Protein 2OO3 (pdb70)

B-factor: mean 14.16, std 8.35, range [2.0, 72.95]

Sequence (267 aa):
HAGNFADVIKHITLTRLLAYLTHKDKPLFYLETHSGRGIYDLKDKTEEYKEGINPVWLDRENLPSLFLEYISVIKQINLNSTLSYYPGSPYFAINQLRSQDRLYLCELHPTEYNFLLKLPHFNKKVYVNHTDGVSKLNALLPPPEKRGLIFIDPSYERKEEYKEIPYAIKNAYSKFSTGLYCVWYPVVVNKAWTEQFLRKMREISSSKSVRIELHLNPLINEGMTGCGLWIINPPYTFPSEIKLVLETLTTYFNPGSSSYMIESGSKLC

Foldseek 3Di:
DFQAQLQQLLQLLLLVQLVVVQVDPFAEEEEEQAQFQFKDFQPDDPNNNCQHVVLCLVCVVVAPPSCVLVNVLQCVVDPHSDRGMDGTNVSSNLVRHDQRYAYEYEHQDPVRLVSNVVDDNPNHHYHRYNDRSLVCLLVCPPHPSLEYEYEYEDPCPDLCCLVSNLVSVLNSCVRRVQYKYKHKFFPLDVVSNVVSVVSNLVRDQQKKKKKKALQDVDSHGTRIIIMIIHNGDDPSQVSSVSVRVVSCCRRNNPGMDMDMDGGPPYD

Nearest PDB structures (foldseek):
  2oo3-assembly1_A  TM=1.004E+00  e=1.921E-59  Legionella pneumophila subsp. pneumophila
  4blw-assembly2_B  TM=9.605E-01  e=2.142E-30  Escherichia coli K-12
  6qe5-assembly1_A  TM=9.549E-01  e=1.222E-29  Escherichia coli PCN033
  4blv-assembly2_B  TM=9.553E-01  e=1.463E-29  Escherichia coli K-12
  7p8q-assembly1_A  TM=9.552E-01  e=4.060E-29  Escherichia coli K-12

InterPro domains:
  IPR007473 Ribosomal RNA large subunit methyltransferase J [MF_00934] (7-270)
  IPR007473 Ribosomal RNA large subunit methyltransferase J [PF04378] (38-271)
  IPR007473 Ribosomal RNA large subunit methyltransferase J [PTHR37426] (6-278)
  IPR029063 S-adenosyl-L-methionine-dependent methyltransferase superfamily [G3DSA:3.40.50.150] (5-287)
  IPR029063 S-adenosyl-L-methionine-dependent methyltransferase superfamily [SSF53335] (14-276)

Solvent-accessible surface area: 12724 Å² total; per-residue (Å²): 160,25,0,9,15,2,19,0,2,13,7,0,0,0,0,24,0,0,20,86,20,32,153,102,115,116,48,0,0,0,0,2,3,56,4,16,61,0,56,57,54,23,137,93,254,159,101,59,31,110,135,0,0,31,39,0,2,124,48,56,147,110,26,39,79,25,1,117,55,0,13,60,5,0,108,91,28,8,186,98,71,87,11,24,73,0,0,2,8,0,17,0,0,1,41,34,3,47,63,60,0,47,0,23,0,0,19,114,92,73,67,34,41,86,96,0,86,168,8,56,68,112,105,36,85,18,111,27,39,94,31,64,3,30,71,57,2,71,75,33,6,77,2,109,34,151,41,6,0,0,2,1,31,2,76,18,154,116,117,75,14,15,131,67,4,2,172,14,1,118,58,0,33,86,89,12,55,110,1,7,1,0,1,18,0,6,16,81,61,118,55,86,1,62,113,1,0,158,100,0,102,102,18,12,28,89,3,0,23,0,6,0,38,40,58,50,179,120,135,142,43,53,20,0,0,1,0,6,0,0,32,14,9,177,67,5,28,80,48,0,93,76,0,0,67,17,0,22,88,46,5,66,88,88,55,17,49,65,56,52,74,51,20,108,148,37,158

CATH classification: 3.40.50.150

Radius of gyration: 17.34 Å; Cα contacts (8 Å, |Δi|>4): 493; chains: 1; bounding box: 40×43×43 Å

Organism: Legionella pneumophila subsp. pneumophila (strain Philadelphia 1 / ATCC 33152 / DSM 7513) (NCBI:txid272624)

Structure (mmCIF, N/CA/C/O backbone):
data_2OO3
#
_entry.id   2OO3
#
_cell.length_a   45.822
_cell.length_b   72.959
_cell.length_c   78.379
_cell.angle_alpha   90.000
_cell.angle_beta   90.000
_cell.angle_gamma   90.000
#
_symmetry.space_group_name_H-M   'P 21 21 21'
#
loop_
_entity.id
_entity.type
_entity.pdbx_description
1 polymer 'Protein involved in catabolism of external DNA'
2 non-polymer 'SULFATE ION'
3 water water
#
loop_
_atom_site.group_PDB
_atom_site.id
_atom_site.type_symbol
_atom_site.label_atom_id
_atom_site.label_alt_id
_atom_site.label_comp_id
_atom_site.label_asym_id
_atom_site.label_entity_id
_atom_site.label_seq_id
_atom_site.pdbx_PDB_ins_code
_atom_site.Cartn_x
_atom_site.Cartn_y
_atom_site.Cartn_z
_atom_site.occupancy
_atom_site.B_iso_or_equiv
_atom_site.auth_seq_id
_atom_site.auth_comp_id
_atom_site.auth_asym_id
_atom_site.auth_atom_id
_atom_site.pdbx_PDB_model_num
ATOM 1 N N . HIS A 1 10 ? 34.343 42.998 12.244 1.00 22.56 9 HIS A N 1
ATOM 2 C CA . HIS A 1 10 ? 35.722 42.723 12.777 1.00 22.72 9 HIS A CA 1
ATOM 3 C C . HIS A 1 10 ? 36.559 41.806 11.878 1.00 20.32 9 HIS A C 1
ATOM 4 O O . HIS A 1 10 ? 37.402 41.084 12.399 1.00 20.26 9 HIS A O 1
ATOM 11 N N . ALA A 1 11 ? 36.321 41.795 10.567 1.00 18.05 10 ALA A N 1
ATOM 12 C CA . ALA A 1 11 ? 36.957 40.799 9.676 1.00 15.57 10 ALA A CA 1
ATOM 13 C C . ALA A 1 11 ? 38.475 40.866 9.702 1.00 13.65 10 ALA A C 1
ATOM 14 O O . ALA A 1 11 ? 39.075 41.932 9.525 1.00 12.75 10 ALA A O 1
ATOM 16 N N . GLY A 1 12 ? 39.101 39.722 9.890 1.00 11.78 11 GLY A N 1
ATOM 17 C CA . GLY A 1 12 ? 40.554 39.672 9.874 1.00 10.56 11 GLY A CA 1
ATOM 18 C C . GLY A 1 12 ? 41.195 40.113 11.176 1.00 10.05 11 GLY A C 1
ATOM 19 O O . GLY A 1 12 ? 42.417 40.309 11.205 1.00 9.77 11 GLY A O 1
ATOM 20 N N . ASN A 1 13 ? 40.397 40.265 12.251 1.00 8.75 12 ASN A N 1
ATOM 21 C CA . ASN A 1 13 ? 40.978 40.557 13.583 1.00 8.90 12 ASN A CA 1
ATOM 22 C C . ASN A 1 13 ? 41.783 39.346 14.118 1.00 8.97 12 ASN A C 1
ATOM 23 O O . ASN A 1 13 ? 41.842 38.288 13.454 1.00 8.27 12 ASN A O 1
ATOM 28 N N . PHE A 1 14 ? 42.414 39.493 15.291 1.00 7.68 13 PHE A N 1
ATOM 29 C CA . PHE A 1 14 ? 43.274 38.434 15.808 1.00 7.38 13 PHE A CA 1
ATOM 30 C C . PHE A 1 14 ? 42.522 37.114 15.982 1.00 6.33 13 PHE A C 1
ATOM 31 O O . PHE A 1 14 ? 43.109 36.025 15.805 1.00 6.78 13 PHE A O 1
ATOM 39 N N . ALA A 1 15 ? 41.234 37.186 16.311 1.00 5.48 14 ALA A N 1
ATOM 40 C CA . ALA A 1 15 ? 40.417 35.991 16.526 1.00 5.47 14 ALA A CA 1
ATOM 41 C C . ALA A 1 15 ? 40.156 35.256 15.231 1.00 6.34 14 ALA A C 1
ATOM 42 O O . ALA A 1 15 ? 40.202 34.020 15.195 1.00 6.96 14 ALA A O 1
ATOM 44 N N . ASP A 1 16 ? 39.857 36.007 14.167 1.00 6.57 15 ASP A N 1
ATOM 45 C CA . ASP A 1 16 ? 39.781 35.413 12.823 1.00 6.89 15 ASP A CA 1
ATOM 46 C C . ASP A 1 16 ? 41.064 34.694 12.457 1.00 5.88 15 ASP A C 1
ATOM 47 O O . ASP A 1 16 ? 41.044 33.617 11.901 1.00 4.66 15 ASP A O 1
ATOM 52 N N . VAL A 1 17 ? 42.202 35.303 12.755 1.00 6.07 16 VAL A N 1
ATOM 53 C CA . VAL A 1 17 ? 43.464 34.703 12.359 1.00 5.54 16 VAL A CA 1
ATOM 54 C C . VAL A 1 17 ? 43.636 33.325 13.004 1.00 6.19 16 VAL A C 1
ATOM 55 O O . VAL A 1 17 ? 43.857 32.309 12.298 1.00 5.31 16 VAL A O 1
ATOM 59 N N . ILE A 1 18 ? 43.504 33.260 14.337 1.00 7.15 17 ILE A N 1
ATOM 60 C CA . ILE A 1 18 ? 43.687 31.962 14.979 1.00 7.38 17 ILE A CA 1
ATOM 61 C C . ILE A 1 18 ? 42.591 30.951 14.605 1.00 6.64 17 ILE A C 1
ATOM 62 O O . ILE A 1 18 ? 42.859 29.755 14.374 1.00 6.89 17 ILE A O 1
ATOM 67 N N . LYS A 1 19 ? 41.359 31.415 14.511 1.00 7.43 18 LYS A N 1
ATOM 68 C CA . LYS A 1 19 ? 40.262 30.521 14.121 1.00 7.28 18 LYS A CA 1
ATOM 69 C C . LYS A 1 19 ? 40.459 29.944 12.702 1.00 6.22 18 LYS A C 1
ATOM 70 O O . LYS A 1 19 ? 40.245 28.737 12.453 1.00 5.60 18 LYS A O 1
ATOM 76 N N . HIS A 1 20 ? 40.873 30.788 11.765 1.00 6.42 19 HIS A N 1
ATOM 77 C CA . HIS A 1 20 ? 40.994 30.338 10.378 1.00 6.61 19 HIS A CA 1
ATOM 78 C C . HIS A 1 20 ? 42.233 29.480 10.125 1.00 6.94 19 HIS A C 1
ATOM 79 O O . HIS A 1 20 ? 42.173 28.550 9.349 1.00 7.37 19 HIS A O 1
ATOM 86 N N . ILE A 1 21 ? 43.342 29.767 10.805 1.00 6.15 20 ILE A N 1
ATOM 87 C CA . ILE A 1 21 ? 44.501 28.896 10.682 1.00 5.82 20 ILE A CA 1
ATOM 88 C C . ILE A 1 21 ? 44.143 27.536 11.252 1.00 6.33 20 ILE A C 1
ATOM 89 O O . ILE A 1 21 ? 44.492 26.502 10.643 1.00 6.09 20 ILE A O 1
ATOM 94 N N . THR A 1 22 ? 43.462 27.541 12.414 1.00 4.87 21 THR A N 1
ATOM 95 C CA . THR A 1 22 ? 42.950 26.298 13.030 1.00 5.03 21 THR A CA 1
ATOM 96 C C . THR A 1 22 ? 42.106 25.510 12.034 1.00 5.35 21 THR A C 1
ATOM 97 O O . THR A 1 22 ? 42.342 24.326 11.822 1.00 4.54 21 THR A O 1
ATOM 101 N N . LEU A 1 23 ? 41.125 26.167 11.426 1.00 4.57 22 LEU A N 1
ATOM 102 C CA . LEU A 1 23 ? 40.326 25.538 10.367 1.00 5.13 22 LEU A CA 1
ATOM 103 C C . LEU A 1 23 ? 41.215 24.930 9.265 1.00 4.80 22 LEU A C 1
ATOM 104 O O . LEU A 1 23 ? 41.029 23.780 8.889 1.00 5.77 22 LEU A O 1
ATOM 109 N N . THR A 1 24 ? 42.191 25.688 8.755 1.00 5.44 23 THR A N 1
ATOM 110 C CA . THR A 1 24 ? 43.033 25.169 7.671 1.00 6.40 23 THR A CA 1
ATOM 111 C C . THR A 1 24 ? 43.783 23.896 8.066 1.00 6.16 23 THR A C 1
ATOM 112 O O . THR A 1 24 ? 43.950 22.997 7.230 1.00 6.01 23 THR A O 1
ATOM 116 N N . ARG A 1 25 ? 44.201 23.803 9.333 1.00 6.17 24 ARG A N 1
ATOM 117 C CA . ARG A 1 25 ? 44.991 22.642 9.796 1.00 5.78 24 ARG A CA 1
ATOM 118 C C . ARG A 1 25 ? 44.049 21.449 9.916 1.00 6.48 24 ARG A C 1
ATOM 119 O O . ARG A 1 25 ? 44.407 20.313 9.548 1.00 5.98 24 ARG A O 1
ATOM 127 N N . LEU A 1 26 ? 42.812 21.711 10.358 1.00 5.27 25 LEU A N 1
ATOM 128 C CA . LEU A 1 26 ? 41.817 20.638 10.478 1.00 5.65 25 LEU A CA 1
ATOM 129 C C . LEU A 1 26 ? 41.461 20.086 9.101 1.00 6.91 25 LEU A C 1
ATOM 130 O O . LEU A 1 26 ? 41.387 18.875 8.929 1.00 6.82 25 LEU A O 1
ATOM 135 N N . LEU A 1 27 ? 41.276 20.979 8.130 1.00 7.15 26 LEU A N 1
ATOM 136 C CA . LEU A 1 27 ? 40.941 20.599 6.747 1.00 8.28 26 LEU A CA 1
ATOM 137 C C . LEU A 1 27 ? 42.076 19.823 6.082 1.00 8.41 26 LEU A C 1
ATOM 138 O O . LEU A 1 27 ? 41.839 18.790 5.458 1.00 8.16 26 LEU A O 1
ATOM 143 N N . ALA A 1 28 ? 43.306 20.306 6.278 1.00 8.47 27 ALA A N 1
ATOM 144 C CA . ALA A 1 28 ? 44.512 19.644 5.790 1.00 9.15 27 ALA A CA 1
ATOM 145 C C . ALA A 1 28 ? 44.629 18.228 6.328 1.00 10.16 27 ALA A C 1
ATOM 146 O O . ALA A 1 28 ? 45.063 17.331 5.591 1.00 9.94 27 ALA A O 1
ATOM 148 N N . TYR A 1 29 ? 44.237 18.005 7.588 1.00 9.54 28 TYR A N 1
ATOM 149 C CA . TYR A 1 29 ? 44.349 16.650 8.154 1.00 10.87 28 TYR A CA 1
ATOM 150 C C . TYR A 1 29 ? 43.297 15.731 7.598 1.00 10.32 28 TYR A C 1
ATOM 151 O O . TYR A 1 29 ? 43.592 14.594 7.168 1.00 10.05 28 TYR A O 1
ATOM 160 N N . LEU A 1 30 ? 42.053 16.209 7.626 1.00 9.25 29 LEU A N 1
ATOM 161 C CA . LEU A 1 30 ? 40.925 15.335 7.300 1.00 8.87 29 LEU A CA 1
ATOM 162 C C . LEU A 1 30 ? 40.894 14.921 5.851 1.00 9.44 29 LEU A C 1
ATOM 163 O O . LEU A 1 30 ? 40.424 13.822 5.528 1.00 8.93 29 LEU A O 1
ATOM 168 N N . THR A 1 31 ? 41.356 15.807 4.968 1.00 8.99 30 THR A N 1
ATOM 169 C CA . THR A 1 31 ? 41.397 15.487 3.545 1.00 8.85 30 THR A CA 1
ATOM 170 C C . THR A 1 31 ? 42.510 14.452 3.216 1.00 9.07 30 THR A C 1
ATOM 171 O O . THR A 1 31 ? 42.681 14.060 2.045 1.00 7.93 30 THR A O 1
ATOM 175 N N . HIS A 1 32 ? 43.248 13.981 4.219 1.00 9.80 31 HIS A N 1
ATOM 176 C CA . HIS A 1 32 ? 44.176 12.870 3.954 1.00 11.55 31 HIS A CA 1
ATOM 177 C C . HIS A 1 32 ? 43.458 11.585 3.602 1.00 13.69 31 HIS A C 1
ATOM 178 O O . HIS A 1 32 ? 43.996 10.759 2.858 1.00 15.14 31 HIS A O 1
ATOM 185 N N . LYS A 1 33 ? 42.257 11.419 4.145 1.00 14.76 32 LYS A N 1
ATOM 186 C CA . LYS A 1 33 ? 41.455 10.247 3.864 1.00 16.46 32 LYS A CA 1
ATOM 187 C C . LYS A 1 33 ? 40.651 10.464 2.607 1.00 17.01 32 LYS A C 1
ATOM 188 O O . LYS A 1 33 ? 39.895 11.444 2.510 1.00 16.66 32 LYS A O 1
ATOM 194 N N . ASP A 1 34 ? 40.787 9.512 1.681 1.00 17.72 33 ASP A N 1
ATOM 195 C CA . ASP A 1 34 ? 40.077 9.520 0.411 1.00 18.95 33 ASP A CA 1
ATOM 196 C C . ASP A 1 34 ? 38.688 8.888 0.563 1.00 18.22 33 ASP A C 1
ATOM 197 O O . ASP A 1 34 ? 38.342 7.876 -0.097 1.00 20.15 33 ASP A O 1
ATOM 202 N N . LYS A 1 35 ? 37.901 9.470 1.444 1.00 15.80 34 LYS A N 1
ATOM 203 C CA . LYS A 1 35 ? 36.490 9.157 1.586 1.00 15.23 34 LYS A CA 1
ATOM 204 C C . LYS A 1 35 ? 35.841 10.524 1.806 1.00 13.43 34 LYS A C 1
ATOM 205 O O . LYS A 1 35 ? 36.479 11.387 2.420 1.00 12.61 34 LYS A O 1
ATOM 211 N N . PRO A 1 36 ? 34.605 10.720 1.303 1.00 11.86 35 PRO A N 1
ATOM 212 C CA . PRO A 1 36 ? 33.928 12.008 1.403 1.00 10.88 35 PRO A CA 1
ATOM 213 C C . PRO A 1 36 ? 33.782 12.446 2.832 1.00 10.63 35 PRO A C 1
ATOM 214 O O . PRO A 1 36 ? 33.652 11.624 3.747 1.00 9.52 35 PRO A O 1
ATOM 218 N N . LEU A 1 37 ? 33.843 13.756 2.995 1.00 10.86 36 LEU A N 1
ATOM 219 C CA . LEU A 1 37 ? 33.704 14.435 4.263 1.00 9.94 36 LEU A CA 1
ATOM 220 C C . LEU A 1 37 ? 32.480 15.328 4.164 1.00 8.97 36 LEU A C 1
ATOM 221 O O . LEU A 1 37 ? 32.265 16.021 3.141 1.00 8.84 36 LEU A O 1
ATOM 226 N N . PHE A 1 38 ? 31.648 15.296 5.202 1.00 7.95 37 PHE A N 1
ATOM 227 C CA . PHE A 1 38 ? 30.616 16.313 5.378 1.00 7.04 37 PHE A CA 1
ATOM 228 C C . PHE A 1 38 ? 31.226 17.514 6.134 1.00 7.25 37 PHE A C 1
ATOM 229 O O . PHE A 1 38 ? 31.798 17.344 7.224 1.00 6.07 37 PHE A O 1
ATOM 237 N N . TYR A 1 39 ? 31.098 18.710 5.571 1.00 5.76 38 TYR A N 1
ATOM 238 C CA . TYR A 1 39 ? 31.603 19.898 6.238 1.00 6.58 38 TYR A CA 1
ATOM 239 C C . TYR A 1 39 ? 30.392 20.773 6.552 1.00 5.96 38 TYR A C 1
ATOM 240 O O . TYR A 1 39 ? 29.683 21.198 5.649 1.00 5.33 38 TYR A O 1
ATOM 249 N N . LEU A 1 40 ? 30.156 21.004 7.836 1.00 6.32 39 LEU A N 1
ATOM 250 C CA . LEU A 1 40 ? 29.004 21.805 8.288 1.00 6.98 39 LEU A CA 1
ATOM 251 C C . LEU A 1 40 ? 29.438 23.075 9.031 1.00 7.49 39 LEU A C 1
ATOM 252 O O . LEU A 1 40 ? 30.173 22.988 10.039 1.00 6.78 39 LEU A O 1
ATOM 257 N N . GLU A 1 41 ? 28.993 24.242 8.544 1.00 6.93 40 GLU A N 1
ATOM 258 C CA . GLU A 1 41 ? 29.143 25.480 9.289 1.00 8.44 40 GLU A CA 1
ATOM 259 C C . GLU A 1 41 ? 27.823 25.957 9.808 1.00 8.64 40 GLU A C 1
ATOM 260 O O . GLU A 1 41 ? 26.865 26.100 9.048 1.00 9.98 40 GLU A O 1
ATOM 266 N N . THR A 1 42 ? 27.774 26.247 11.107 1.00 8.22 41 THR A N 1
ATOM 267 C CA . THR A 1 42 ? 26.536 26.709 11.757 1.00 7.82 41 THR A CA 1
ATOM 268 C C . THR A 1 42 ? 26.327 28.235 11.568 1.00 6.87 41 THR A C 1
ATOM 269 O O . THR A 1 42 ? 25.205 28.722 11.579 1.00 6.25 41 THR A O 1
ATOM 273 N N . HIS A 1 43 ? 27.406 28.999 11.417 1.00 7.32 42 HIS A N 1
ATOM 274 C CA . HIS A 1 43 ? 27.310 30.464 11.324 1.00 5.82 42 HIS A CA 1
ATOM 275 C C . HIS A 1 43 ? 28.260 30.908 10.195 1.00 7.62 42 HIS A C 1
ATOM 276 O O . HIS A 1 43 ? 29.402 31.362 10.475 1.00 8.11 42 HIS A O 1
ATOM 283 N N . SER A 1 44 ? 27.842 30.780 8.936 1.00 6.27 43 SER A N 1
ATOM 284 C CA . SER A 1 44 ? 28.753 31.022 7.814 1.00 8.24 43 SER A CA 1
ATOM 285 C C . SER A 1 44 ? 29.072 32.485 7.467 1.00 9.25 43 SER A C 1
ATOM 286 O O . SER A 1 44 ? 30.079 32.754 6.805 1.00 11.18 43 SER A O 1
ATOM 289 N N . GLY A 1 45 ? 28.206 33.411 7.863 1.00 9.24 44 GLY A N 1
ATOM 290 C CA . GLY A 1 45 ? 28.367 34.819 7.526 1.00 9.92 44 GLY A CA 1
ATOM 291 C C . GLY A 1 45 ? 28.271 35.066 6.023 1.00 10.68 44 GLY A C 1
ATOM 292 O O . GLY A 1 45 ? 27.640 34.307 5.300 1.00 12.55 44 GLY A O 1
ATOM 293 N N . ARG A 1 46 ? 28.901 36.117 5.524 1.00 10.12 45 ARG A N 1
ATOM 294 C CA . ARG A 1 46 ? 28.749 36.444 4.106 1.00 9.71 45 ARG A CA 1
ATOM 295 C C . ARG A 1 46 ? 29.832 35.806 3.240 1.00 9.74 45 ARG A C 1
ATOM 296 O O . ARG A 1 46 ? 29.737 35.835 2.012 1.00 11.06 45 ARG A O 1
ATOM 304 N N . GLY A 1 47 ? 30.855 35.223 3.857 1.00 9.70 46 GLY A N 1
ATOM 305 C CA . GLY A 1 47 ? 31.829 34.389 3.105 1.00 9.87 46 GLY A CA 1
ATOM 306 C C . GLY A 1 47 ? 33.110 35.085 2.635 1.00 9.20 46 GLY A C 1
ATOM 307 O O . GLY A 1 47 ? 34.137 34.466 2.558 1.00 9.75 46 GLY A O 1
ATOM 308 N N . ILE A 1 48 ? 33.016 36.346 2.237 1.00 10.28 47 ILE A N 1
ATOM 309 C CA . ILE A 1 48 ? 34.164 37.171 1.856 1.00 10.79 47 ILE A CA 1
ATOM 310 C C . ILE A 1 48 ? 33.921 38.578 2.426 1.00 10.03 47 ILE A C 1
ATOM 311 O O . ILE A 1 48 ? 32.773 39.013 2.569 1.00 9.19 47 ILE A O 1
ATOM 316 N N . TYR A 1 49 ? 35.002 39.267 2.768 1.00 9.06 48 TYR A N 1
ATOM 317 C CA . TYR A 1 49 ? 34.931 40.561 3.474 1.00 9.21 48 TYR A CA 1
ATOM 318 C C . TYR A 1 49 ? 35.774 41.580 2.756 1.00 10.29 48 TYR A C 1
ATOM 319 O O . TYR A 1 49 ? 36.982 41.367 2.542 1.00 10.51 48 TYR A O 1
ATOM 328 N N . ASP A 1 50 ? 35.116 42.665 2.337 1.00 11.25 49 ASP A N 1
ATOM 329 C CA . ASP A 1 50 ? 35.753 43.786 1.693 1.00 11.83 49 ASP A CA 1
ATOM 330 C C . ASP A 1 50 ? 36.298 44.661 2.797 1.00 13.40 49 ASP A C 1
ATOM 331 O O . ASP A 1 50 ? 35.534 45.223 3.582 1.00 13.91 49 ASP A O 1
ATOM 336 N N . LEU A 1 51 ? 37.623 44.746 2.872 1.00 14.22 50 LEU A N 1
ATOM 337 C CA . LEU A 1 51 ? 38.305 45.518 3.885 1.00 16.76 50 LEU A CA 1
ATOM 338 C C . LEU A 1 51 ? 38.338 47.027 3.567 1.00 20.02 50 LEU A C 1
ATOM 339 O O . LEU A 1 51 ? 38.756 47.831 4.399 1.00 21.09 50 LEU A O 1
ATOM 344 N N . LYS A 1 52 ? 37.890 47.396 2.374 1.00 23.60 51 LYS A N 1
ATOM 345 C CA . LYS A 1 52 ? 37.923 48.788 1.928 1.00 27.55 51 LYS A CA 1
ATOM 346 C C . LYS A 1 52 ? 36.566 49.459 1.827 1.00 30.09 51 LYS A C 1
ATOM 347 O O . LYS A 1 52 ? 36.478 50.603 1.365 1.00 31.13 51 LYS A O 1
ATOM 353 N N . ASP A 1 53 ? 35.499 48.788 2.256 1.00 32.93 52 A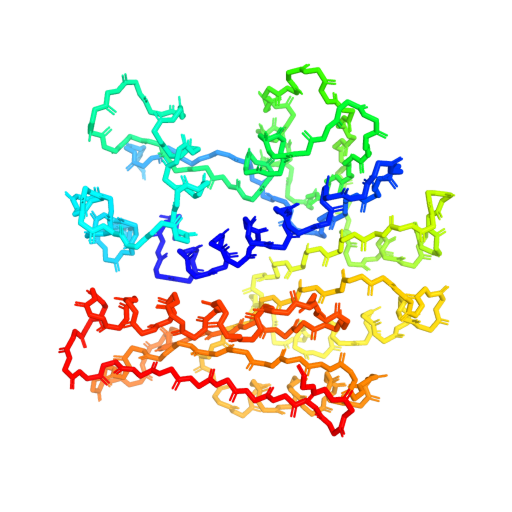SP A N 1
ATOM 354 C CA . ASP A 1 53 ? 34.194 49.443 2.180 1.00 36.07 52 ASP A CA 1
ATOM 355 C C . ASP A 1 53 ? 34.048 50.477 3.310 1.00 37.30 52 ASP A C 1
ATOM 356 O O . ASP A 1 53 ? 34.940 50.615 4.140 1.00 37.50 52 ASP A O 1
ATOM 361 N N . LYS A 1 54 ? 32.948 51.221 3.325 1.00 39.06 53 LYS A N 1
ATOM 362 C CA . LYS A 1 54 ? 32.759 52.242 4.358 1.00 40.77 53 LYS A CA 1
ATOM 363 C C . LYS A 1 54 ? 31.925 51.755 5.549 1.00 40.82 53 LYS A C 1
ATOM 364 O O . LYS A 1 54 ? 32.453 51.104 6.462 1.00 41.23 5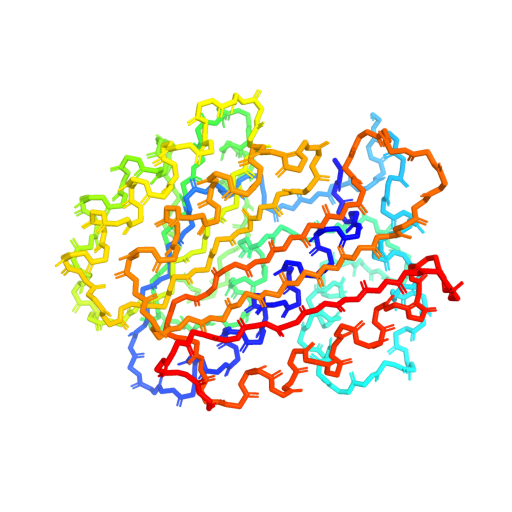3 LYS A O 1
ATOM 370 N N . THR A 1 59 ? 35.860 50.176 11.766 1.00 34.34 58 THR A N 1
ATOM 371 C CA . THR A 1 59 ? 37.160 50.161 12.423 1.00 33.92 58 THR A CA 1
ATOM 372 C C . THR A 1 59 ? 38.063 49.115 11.746 1.00 32.60 58 THR A C 1
ATOM 373 O O . THR A 1 59 ? 37.627 47.992 11.473 1.00 33.64 58 THR A O 1
ATOM 377 N N . GLU A 1 60 ? 39.299 49.495 11.439 1.00 30.16 59 GLU A N 1
ATOM 378 C CA . GLU A 1 60 ? 40.188 48.632 10.663 1.00 28.23 59 GLU A CA 1
ATOM 379 C C . GLU A 1 60 ? 40.884 47.597 11.568 1.00 25.64 59 GLU A C 1
ATOM 380 O O . GLU A 1 60 ? 42.108 47.620 11.728 1.00 23.70 59 GLU A O 1
ATOM 386 N N . GLU A 1 61 ? 40.091 46.698 12.161 1.00 23.16 60 GLU A N 1
ATOM 387 C CA . GLU A 1 61 ? 40.621 45.724 13.115 1.00 22.26 60 GLU A CA 1
ATOM 388 C C . GLU A 1 61 ? 41.619 44.763 12.459 1.00 19.79 60 GLU A C 1
ATOM 389 O O . GLU A 1 61 ? 42.503 44.230 13.121 1.00 19.06 60 GLU A O 1
ATOM 395 N N . TYR A 1 62 ? 41.495 44.581 11.150 1.00 17.37 61 TYR A N 1
ATOM 396 C CA . TYR A 1 62 ? 42.424 43.724 10.426 1.00 16.32 61 TYR A CA 1
ATOM 397 C C . TYR A 1 62 ? 43.882 44.167 10.525 1.00 15.44 61 TYR A C 1
ATOM 398 O O . TYR A 1 62 ? 44.786 43.338 10.441 1.00 15.29 61 TYR A O 1
ATOM 407 N N . LYS A 1 63 ? 44.118 45.470 10.684 1.00 14.99 62 LYS A N 1
ATOM 408 C CA . LYS A 1 63 ? 45.488 45.993 10.883 1.00 15.75 62 LYS A CA 1
ATOM 409 C C . LYS A 1 63 ? 46.261 45.360 12.040 1.00 15.79 62 LYS A C 1
ATOM 410 O O . LYS A 1 63 ? 47.500 45.355 12.035 1.00 15.95 62 LYS A O 1
ATOM 416 N N . GLU A 1 64 ? 45.523 44.823 13.012 1.00 15.81 63 GLU A N 1
ATOM 417 C CA . GLU A 1 64 ? 46.111 44.165 14.179 1.00 16.36 63 GLU A CA 1
ATOM 418 C C . GLU A 1 64 ? 45.905 42.672 14.224 1.00 15.57 63 GLU A C 1
ATOM 419 O O . GLU A 1 64 ? 46.229 42.025 15.236 1.00 16.53 63 GLU A O 1
ATOM 425 N N . GLY A 1 65 ? 45.340 42.115 13.154 1.00 13.83 64 GLY A N 1
ATOM 426 C CA . GLY A 1 65 ? 45.130 40.693 13.111 1.00 11.09 64 GLY A CA 1
ATOM 427 C C . GLY A 1 65 ? 45.914 40.193 11.943 1.00 10.96 64 GLY A C 1
ATOM 428 O O . GLY A 1 65 ? 47.117 40.006 12.042 1.00 10.56 64 GLY A O 1
ATOM 429 N N . ILE A 1 66 ? 45.219 39.975 10.830 1.00 9.44 65 ILE A N 1
ATOM 430 C CA . ILE A 1 66 ? 45.850 39.502 9.624 1.00 8.35 65 ILE A CA 1
ATOM 431 C C . ILE A 1 66 ? 46.994 40.408 9.098 1.00 9.32 65 ILE A C 1
ATOM 432 O O . ILE A 1 66 ? 47.982 39.899 8.578 1.00 7.72 65 ILE A O 1
ATOM 437 N N . ASN A 1 67 ? 46.866 41.732 9.203 1.00 9.62 66 ASN A N 1
ATOM 438 C CA . ASN A 1 67 ? 47.838 42.558 8.485 1.00 10.98 66 ASN A CA 1
ATOM 439 C C . ASN A 1 67 ? 49.329 42.313 8.853 1.00 11.11 66 ASN A C 1
ATOM 440 O O . ASN A 1 67 ? 50.160 42.200 7.947 1.00 11.21 66 ASN A O 1
ATOM 445 N N . PRO A 1 68 ? 49.678 42.272 10.160 1.00 11.00 67 PRO A N 1
ATOM 446 C CA . PRO A 1 68 ? 51.099 41.979 10.499 1.00 11.71 67 PRO A CA 1
ATOM 447 C C . PRO A 1 68 ? 51.562 40.592 10.033 1.00 11.76 67 PRO A C 1
ATOM 448 O O . PRO A 1 68 ? 52.730 40.400 9.667 1.00 11.67 67 PRO A O 1
ATOM 452 N N . VAL A 1 69 ? 50.635 39.640 10.035 1.00 11.18 68 VAL A N 1
ATOM 453 C CA . VAL A 1 69 ? 50.931 38.265 9.665 1.00 11.08 68 VAL A CA 1
ATOM 454 C C . VAL A 1 69 ? 51.158 38.243 8.155 1.00 12.33 68 VAL A C 1
ATOM 455 O O . VAL A 1 69 ? 52.164 37.662 7.666 1.00 12.18 68 VAL A O 1
ATOM 459 N N . TRP A 1 70 ? 50.249 38.895 7.427 1.00 12.06 69 TRP A N 1
ATOM 460 C CA . TRP A 1 70 ? 50.314 38.979 5.981 1.00 12.66 69 TRP A CA 1
ATOM 461 C C . TRP A 1 70 ? 51.563 39.709 5.494 1.00 13.72 69 TRP A C 1
ATOM 462 O O . TRP A 1 70 ? 52.248 39.238 4.583 1.00 13.54 69 TRP A O 1
ATOM 473 N N . LEU A 1 71 ? 51.840 40.860 6.091 1.00 13.14 70 LEU A N 1
ATOM 474 C CA . LEU A 1 71 ? 53.017 41.628 5.706 1.00 14.77 70 LEU A CA 1
ATOM 475 C C . LEU A 1 71 ? 54.304 40.823 5.879 1.00 15.88 70 LEU A C 1
ATOM 476 O O . LEU A 1 71 ? 55.227 40.962 5.071 1.00 16.50 70 LEU A O 1
ATOM 481 N N . ASP A 1 72 ? 54.361 39.992 6.919 1.00 15.62 71 ASP A N 1
ATOM 482 C CA . ASP A 1 72 ? 55.548 39.178 7.198 1.00 16.74 71 ASP A CA 1
ATOM 483 C C . ASP A 1 72 ? 55.466 37.757 6.670 1.00 17.33 71 ASP A C 1
ATOM 484 O O . ASP A 1 72 ? 56.169 36.871 7.173 1.00 17.26 71 ASP A O 1
ATOM 489 N N . ARG A 1 73 ? 54.636 37.533 5.653 1.00 17.39 72 ARG A N 1
ATOM 490 C CA . ARG A 1 73 ? 54.283 36.172 5.259 1.00 18.82 72 ARG A CA 1
ATOM 491 C C . ARG A 1 73 ? 55.482 35.298 4.825 1.00 20.54 72 ARG A C 1
ATOM 492 O O . ARG A 1 73 ? 55.452 34.071 4.993 1.00 20.21 72 ARG A O 1
ATOM 500 N N . GLU A 1 74 ? 56.524 35.938 4.281 1.00 21.91 73 GLU A N 1
ATOM 501 C CA . GLU A 1 74 ? 57.692 35.219 3.780 1.00 23.49 73 GLU A CA 1
ATOM 502 C C . GLU A 1 74 ? 58.559 34.707 4.915 1.00 22.76 73 GLU A C 1
ATOM 503 O O . GLU A 1 74 ? 59.476 33.926 4.702 1.00 23.51 73 GLU A O 1
ATOM 509 N N . ASN A 1 75 ? 58.238 35.118 6.129 1.00 21.75 74 ASN A N 1
ATOM 510 C CA . ASN A 1 75 ? 58.938 34.667 7.302 1.00 21.82 74 ASN A CA 1
ATOM 511 C C . ASN A 1 75 ? 58.141 33.705 8.184 1.00 20.09 74 ASN A C 1
ATOM 512 O O . ASN A 1 75 ? 58.557 33.404 9.313 1.00 20.18 74 ASN A O 1
ATOM 517 N N . LEU A 1 76 ? 56.995 33.233 7.696 1.00 16.83 75 LEU A N 1
ATOM 518 C CA . LEU A 1 76 ? 56.134 32.419 8.544 1.00 14.72 75 LEU A CA 1
ATOM 519 C C . LEU A 1 76 ? 56.545 30.945 8.454 1.00 13.35 75 LEU A C 1
ATOM 520 O O . LEU A 1 76 ? 57.035 30.506 7.411 1.00 12.60 75 LEU A O 1
ATOM 525 N N . PRO A 1 77 ? 56.346 30.183 9.542 1.00 12.76 76 PRO A N 1
ATOM 526 C CA . PRO A 1 77 ? 56.545 28.738 9.489 1.00 12.04 76 PRO A CA 1
ATOM 527 C C . PRO A 1 77 ? 55.589 28.113 8.481 1.00 12.10 76 PRO A C 1
ATOM 528 O O . PRO A 1 77 ? 54.504 28.661 8.219 1.00 11.55 76 PRO A O 1
ATOM 532 N N . SER A 1 78 ? 56.002 26.994 7.893 1.00 11.07 77 SER A N 1
ATOM 533 C CA . SER A 1 78 ? 55.235 26.307 6.852 1.00 11.18 77 SER A CA 1
ATOM 534 C C . SER A 1 78 ? 53.830 25.901 7.256 1.00 10.40 77 SER A C 1
ATOM 535 O O . SER A 1 78 ? 53.003 25.678 6.382 1.00 9.88 77 SER A O 1
ATOM 538 N N . LEU A 1 79 ? 53.543 25.780 8.559 1.00 9.81 78 LEU A N 1
ATOM 539 C CA . LEU A 1 79 ? 52.157 25.534 9.035 1.00 9.14 78 LEU A CA 1
ATOM 540 C C . LEU A 1 79 ? 51.131 26.600 8.592 1.00 8.14 78 LEU A C 1
ATOM 541 O O . LEU A 1 79 ? 49.915 26.347 8.618 1.00 8.10 78 LEU A O 1
ATOM 546 N N . PHE A 1 80 ? 51.634 27.766 8.204 1.00 6.84 79 PHE A N 1
ATOM 547 C CA . PHE A 1 80 ? 50.832 28.900 7.721 1.00 7.23 79 PHE A CA 1
ATOM 548 C C . PHE A 1 80 ? 50.543 28.891 6.230 1.00 7.87 79 PHE A C 1
ATOM 549 O O . PHE A 1 80 ? 49.757 29.721 5.733 1.00 7.98 79 PHE A O 1
ATOM 557 N N . LEU A 1 81 ? 51.159 27.949 5.505 1.00 7.23 80 LEU A N 1
ATOM 558 C CA . LEU A 1 81 ? 51.061 27.952 4.045 1.00 7.62 80 LEU A CA 1
ATOM 559 C C . LEU A 1 81 ? 49.650 27.946 3.511 1.00 6.94 80 LEU A C 1
ATOM 560 O O . LEU A 1 81 ? 49.348 28.725 2.632 1.00 7.65 80 LEU A O 1
ATOM 565 N N . GLU A 1 82 ? 48.804 27.056 4.003 1.00 6.13 81 GLU A N 1
ATOM 566 C CA . GLU A 1 82 ? 47.456 26.904 3.389 1.00 6.78 81 GLU A CA 1
ATOM 567 C C . GLU A 1 82 ? 46.652 28.169 3.648 1.00 6.28 81 GLU A C 1
ATOM 568 O O . GLU A 1 82 ? 45.967 28.687 2.766 1.00 5.66 81 GLU A O 1
ATOM 574 N N . TYR A 1 83 ? 46.786 28.691 4.863 1.00 5.41 82 TYR A N 1
ATOM 575 C CA . TYR A 1 83 ? 46.098 29.923 5.252 1.00 6.08 82 TYR A CA 1
ATOM 576 C C . TYR A 1 83 ? 46.494 31.089 4.357 1.00 6.29 82 TYR A C 1
ATOM 577 O O . TYR A 1 83 ? 45.643 31.767 3.792 1.00 7.11 82 TYR A O 1
ATOM 586 N N . ILE A 1 84 ? 47.789 31.353 4.277 1.00 6.34 83 ILE A N 1
ATOM 587 C CA . ILE A 1 84 ? 48.310 32.397 3.420 1.00 6.80 83 ILE A CA 1
ATOM 588 C C . ILE A 1 84 ? 47.914 32.236 1.954 1.00 7.18 83 ILE A C 1
ATOM 589 O O . ILE A 1 84 ? 47.616 33.220 1.288 1.00 8.05 83 ILE A O 1
ATOM 594 N N . SER A 1 85 ? 47.963 31.014 1.429 1.00 8.91 84 SER A N 1
ATOM 595 C CA . SER A 1 85 ? 47.697 30.818 -0.005 1.00 10.05 84 SER A CA 1
ATOM 596 C C . SER A 1 85 ? 46.274 31.248 -0.336 1.00 9.21 84 SER A C 1
ATOM 597 O O . SER A 1 85 ? 46.047 31.812 -1.395 1.00 8.85 84 SER A O 1
ATOM 600 N N . VAL A 1 86 ? 45.324 31.002 0.571 1.00 8.08 85 VAL A N 1
ATOM 601 C CA . VAL A 1 86 ? 43.935 31.434 0.315 1.00 7.23 85 VAL A CA 1
ATOM 602 C C . VAL A 1 86 ? 43.795 32.975 0.315 1.00 7.83 85 VAL A C 1
ATOM 603 O O . VAL A 1 86 ? 43.057 33.562 -0.513 1.00 8.13 85 VAL A O 1
ATOM 607 N N . ILE A 1 87 ? 44.479 33.628 1.250 1.00 6.99 86 ILE A N 1
ATOM 608 C CA . ILE A 1 87 ? 44.461 35.086 1.329 1.00 8.14 86 ILE A CA 1
ATOM 609 C C . ILE A 1 87 ? 45.131 35.684 0.075 1.00 8.64 86 ILE A C 1
ATOM 610 O O . ILE A 1 87 ? 44.679 36.707 -0.467 1.00 8.44 86 ILE A O 1
ATOM 615 N N . LYS A 1 88 ? 46.203 35.039 -0.369 1.00 8.64 87 LYS A N 1
ATOM 616 C CA . LYS A 1 88 ? 46.860 35.427 -1.631 1.00 11.02 87 LYS A CA 1
ATOM 617 C C . LYS A 1 88 ? 45.867 35.318 -2.793 1.00 9.78 87 LYS A C 1
ATOM 618 O O . LYS A 1 88 ? 45.774 36.231 -3.617 1.00 10.94 87 LYS A O 1
ATOM 624 N N . GLN A 1 89 ? 45.120 34.210 -2.843 1.00 9.84 88 GLN A N 1
ATOM 625 C CA . GLN A 1 89 ? 44.232 33.901 -3.965 1.00 9.55 88 GLN A CA 1
ATOM 626 C C . GLN A 1 89 ? 43.130 34.906 -4.097 1.00 9.30 88 GLN A C 1
ATOM 627 O O . GLN A 1 89 ? 42.824 35.348 -5.202 1.00 7.84 88 GLN A O 1
ATOM 633 N N . ILE A 1 90 ? 42.489 35.238 -2.972 1.00 8.77 89 ILE A N 1
ATOM 634 C CA . ILE A 1 90 ? 41.317 36.132 -3.018 1.00 8.42 89 ILE A CA 1
ATOM 635 C C . ILE A 1 90 ? 41.703 37.588 -3.421 1.00 9.60 89 ILE A C 1
ATOM 636 O O . ILE A 1 90 ? 40.887 38.331 -3.991 1.00 9.06 89 ILE A O 1
ATOM 641 N N . ASN A 1 91 ? 42.938 37.984 -3.122 1.00 9.24 90 ASN A N 1
ATOM 642 C CA . ASN A 1 91 ? 43.385 39.342 -3.334 1.00 10.45 90 ASN A CA 1
ATOM 643 C C . ASN A 1 91 ? 44.078 39.511 -4.677 1.00 12.21 90 ASN A C 1
ATOM 644 O O . ASN A 1 91 ? 44.878 38.644 -5.051 1.00 11.64 90 ASN A O 1
ATOM 649 N N . LEU A 1 92 ? 43.819 40.623 -5.378 1.00 13.26 91 LEU A N 1
ATOM 650 C CA . LEU A 1 92 ? 44.353 40.773 -6.747 1.00 15.67 91 LEU A CA 1
ATOM 651 C C . LEU A 1 92 ? 45.862 40.938 -6.768 1.00 18.45 91 LEU A C 1
ATOM 652 O O . LEU A 1 92 ? 46.560 40.436 -7.683 1.00 20.45 91 LEU A O 1
ATOM 657 N N . ASN A 1 93 ? 46.367 41.642 -5.771 1.00 20.34 92 ASN A N 1
ATOM 658 C CA . ASN A 1 93 ? 47.816 41.809 -5.632 1.00 22.97 92 ASN A CA 1
ATOM 659 C C . ASN A 1 93 ? 48.261 41.646 -4.167 1.00 23.35 92 ASN A C 1
ATOM 660 O O . ASN A 1 93 ? 47.609 40.927 -3.390 1.00 22.69 92 ASN A O 1
ATOM 665 N N . SER A 1 94 ? 49.345 42.332 -3.790 1.00 23.99 93 SER A N 1
ATOM 666 C CA . SER A 1 94 ? 49.970 42.128 -2.471 1.00 24.64 93 SER A CA 1
ATOM 667 C C . SER A 1 94 ? 49.374 43.036 -1.416 1.00 24.66 93 SER A C 1
ATOM 668 O O . SER A 1 94 ? 49.701 42.917 -0.241 1.00 24.57 93 SER A O 1
ATOM 671 N N . THR A 1 95 ? 48.508 43.954 -1.844 1.00 24.46 94 THR A N 1
ATOM 672 C CA . THR A 1 95 ? 47.771 44.806 -0.914 1.00 24.28 94 THR A CA 1
ATOM 673 C C . THR A 1 95 ? 46.471 44.118 -0.485 1.00 22.51 94 THR A C 1
ATOM 674 O O . THR A 1 95 ? 45.696 43.636 -1.317 1.00 21.90 94 THR A O 1
ATOM 678 N N . LEU A 1 96 ? 46.246 44.070 0.821 1.00 21.15 95 LEU A N 1
ATOM 679 C CA . LEU A 1 96 ? 45.094 43.388 1.363 1.00 19.41 95 LEU A CA 1
ATOM 680 C C . LEU A 1 96 ? 43.817 44.191 1.126 1.00 18.29 95 LEU A C 1
ATOM 681 O O . LEU A 1 96 ? 43.620 45.262 1.718 1.00 19.13 95 LEU A O 1
ATOM 686 N N . SER A 1 97 ? 42.957 43.688 0.249 1.00 15.51 96 SER A N 1
ATOM 687 C CA . SER A 1 97 ? 41.711 44.355 -0.071 1.00 14.40 96 SER A CA 1
ATOM 688 C C . SER A 1 97 ? 40.539 43.552 0.455 1.00 12.32 96 SER A C 1
ATOM 689 O O . SER A 1 97 ? 39.536 44.141 0.844 1.00 10.16 96 SER A O 1
ATOM 692 N N . TYR A 1 98 ? 40.696 42.219 0.427 1.00 10.48 97 TYR A N 1
ATOM 693 C CA . TYR A 1 98 ? 39.674 41.259 0.848 1.00 9.73 97 TYR A CA 1
ATOM 694 C C . TYR A 1 98 ? 40.225 40.297 1.879 1.00 9.14 97 TYR A C 1
ATOM 695 O O . TYR A 1 98 ? 41.390 39.857 1.791 1.00 9.50 97 TYR A O 1
ATOM 704 N N . TYR A 1 99 ? 39.394 39.963 2.852 1.00 7.66 98 TYR A N 1
ATOM 705 C CA . TYR A 1 99 ? 39.691 38.841 3.739 1.00 6.26 98 TYR A CA 1
ATOM 706 C C . TYR A 1 99 ? 38.632 37.726 3.548 1.00 6.42 98 TYR A C 1
ATOM 707 O O . TYR A 1 99 ? 37.433 38.023 3.547 1.00 5.89 98 TYR A O 1
ATOM 716 N N . PRO A 1 100 ? 39.069 36.452 3.393 1.00 5.47 99 PRO A N 1
ATOM 717 C CA . PRO A 1 100 ? 38.089 35.375 3.210 1.00 5.73 99 PRO A CA 1
ATOM 718 C C . PRO A 1 100 ? 37.403 34.971 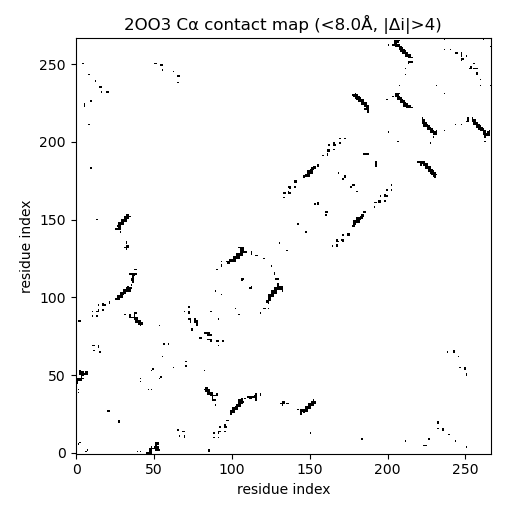4.508 1.00 6.12 99 PRO A C 1
ATOM 719 O O . PRO A 1 100 ? 38.000 35.052 5.594 1.00 6.80 99 PRO A O 1
ATOM 723 N N . GLY A 1 101 ? 36.148 34.560 4.410 1.00 6.35 100 GLY A N 1
ATOM 724 C CA . GLY A 1 101 ? 35.478 33.992 5.572 1.00 6.36 100 GLY A CA 1
ATOM 725 C C . GLY A 1 101 ? 35.767 32.506 5.573 1.00 5.80 100 GLY A C 1
ATOM 726 O O . GLY A 1 101 ? 36.310 31.991 4.594 1.00 6.05 100 GLY A O 1
ATOM 727 N N . SER A 1 102 ? 35.394 31.811 6.646 1.00 5.24 101 SER A N 1
ATOM 728 C CA . SER A 1 102 ? 35.613 30.382 6.761 1.00 7.61 101 SER A CA 1
ATOM 729 C C . SER A 1 102 ? 35.091 29.563 5.564 1.00 6.96 101 SER A C 1
ATOM 730 O O . SER A 1 102 ? 35.785 28.634 5.101 1.00 7.11 101 SER A O 1
ATOM 733 N N . PRO A 1 103 ? 33.918 29.914 5.005 1.00 7.51 102 PRO A N 1
ATOM 734 C CA . PRO A 1 103 ? 33.500 29.121 3.821 1.00 6.98 102 PRO A CA 1
ATOM 735 C C . PRO A 1 103 ? 34.483 29.205 2.632 1.00 6.67 102 PRO A C 1
ATOM 736 O O . PRO A 1 103 ? 34.660 28.220 1.948 1.00 6.89 102 PRO A O 1
ATOM 740 N N . TYR A 1 104 ? 35.109 30.368 2.422 1.00 6.22 103 TYR A N 1
ATOM 741 C CA . TYR A 1 104 ? 36.100 30.547 1.358 1.00 6.10 103 TYR A CA 1
ATOM 742 C C . TYR A 1 104 ? 37.352 29.701 1.610 1.00 6.16 103 TYR A C 1
ATOM 743 O O . TYR A 1 104 ? 37.890 29.089 0.677 1.00 6.49 103 TYR A O 1
ATOM 752 N N . PHE A 1 105 ? 37.805 29.603 2.858 1.00 5.73 104 PHE A N 1
ATOM 753 C CA . PHE A 1 105 ? 38.860 28.618 3.170 1.00 6.00 104 PHE A CA 1
ATOM 754 C C . PHE A 1 105 ? 38.428 27.174 2.863 1.00 6.61 104 PHE A C 1
ATOM 755 O O . PHE A 1 105 ? 39.193 26.386 2.241 1.00 7.10 104 PHE A O 1
ATOM 763 N N . ALA A 1 106 ? 37.232 26.792 3.305 1.00 6.58 105 ALA A N 1
ATOM 764 C CA . ALA A 1 106 ? 36.792 25.397 3.152 1.00 8.39 105 ALA A CA 1
ATOM 765 C C . ALA A 1 106 ? 36.662 24.971 1.677 1.00 9.83 105 ALA A C 1
ATOM 766 O O . ALA A 1 106 ? 37.066 23.876 1.268 1.00 9.81 105 ALA A O 1
ATOM 768 N N . ILE A 1 107 ? 36.106 25.860 0.867 1.00 10.51 106 ILE A N 1
ATOM 769 C CA . ILE A 1 107 ? 35.942 25.587 -0.544 1.00 10.61 106 ILE A CA 1
ATOM 770 C C . ILE A 1 107 ? 37.305 25.417 -1.201 1.00 11.78 106 ILE A C 1
ATOM 771 O O . ILE A 1 107 ? 37.463 24.623 -2.115 1.00 12.13 106 ILE A O 1
ATOM 776 N N . ASN A 1 108 ? 38.312 26.126 -0.705 1.00 12.08 107 ASN A N 1
ATOM 777 C CA . ASN A 1 108 ? 39.648 25.959 -1.263 1.00 13.34 107 ASN A CA 1
ATOM 778 C C . ASN A 1 108 ? 40.318 24.642 -0.922 1.00 13.42 107 ASN A C 1
ATOM 779 O O . ASN A 1 108 ? 40.947 24.039 -1.789 1.00 16.29 107 ASN A O 1
ATOM 784 N N . GLN A 1 109 ? 40.190 24.183 0.314 1.00 11.25 108 GLN A N 1
ATOM 785 C CA . GLN A 1 109 ? 40.865 22.963 0.725 1.00 9.77 108 GLN A CA 1
ATOM 786 C C . GLN A 1 109 ? 40.109 21.633 0.550 1.00 9.10 108 GLN A C 1
ATOM 787 O O . GLN A 1 109 ? 40.731 20.548 0.509 1.00 8.64 108 GLN A O 1
ATOM 793 N N . LEU A 1 110 ? 38.790 21.701 0.493 1.00 8.38 109 LEU A N 1
ATOM 794 C CA . LEU A 1 110 ? 37.983 20.498 0.349 1.00 8.80 109 LEU A CA 1
ATOM 795 C C . LEU A 1 110 ? 38.001 19.982 -1.085 1.00 8.90 109 LEU A C 1
ATOM 796 O O . LEU A 1 110 ? 38.552 20.648 -1.969 1.00 7.38 109 LEU A O 1
ATOM 801 N N . ARG A 1 111 ? 37.419 18.794 -1.303 1.00 8.64 110 ARG A N 1
ATOM 802 C CA . ARG A 1 111 ? 37.513 18.115 -2.598 1.00 9.72 110 ARG A CA 1
ATOM 803 C C . ARG A 1 111 ? 36.141 18.000 -3.263 1.00 10.82 110 ARG A C 1
ATOM 804 O O . ARG A 1 111 ? 35.105 18.175 -2.612 1.00 10.53 110 ARG A O 1
ATOM 812 N N . SER A 1 112 ? 36.131 17.677 -4.554 1.00 11.22 111 SER A N 1
ATOM 813 C CA . SER A 1 112 ? 34.875 17.507 -5.269 1.00 11.89 111 SER A CA 1
ATOM 814 C C . SER A 1 112 ? 33.998 16.450 -4.643 1.00 11.50 111 SER A C 1
ATOM 815 O O . SER A 1 112 ? 32.768 16.545 -4.746 1.00 10.93 111 SER A O 1
ATOM 818 N N . GLN A 1 113 ? 34.593 15.445 -3.978 1.00 10.38 112 GLN A N 1
ATOM 819 C CA . GLN A 1 113 ? 33.761 14.380 -3.368 1.00 10.40 112 GLN A CA 1
ATOM 820 C C . GLN A 1 113 ? 33.087 14.792 -2.048 1.00 9.18 112 GLN A C 1
ATOM 821 O O . GLN A 1 113 ? 32.233 14.084 -1.527 1.00 9.40 112 GLN A O 1
ATOM 827 N N . ASP A 1 114 ? 33.490 15.911 -1.482 1.00 8.52 113 ASP A N 1
ATOM 828 C CA . ASP A 1 114 ? 33.042 16.274 -0.132 1.00 7.57 113 ASP A CA 1
ATOM 829 C C . ASP A 1 114 ? 31.721 16.985 -0.246 1.00 7.62 113 ASP A C 1
ATOM 830 O O . ASP A 1 114 ? 31.266 17.290 -1.358 1.00 8.64 113 ASP A O 1
ATOM 835 N N . ARG A 1 115 ? 31.081 17.265 0.876 1.00 7.09 114 ARG A N 1
ATOM 836 C CA . ARG A 1 115 ? 29.822 18.017 0.821 1.00 7.21 114 ARG A CA 1
ATOM 837 C C . ARG A 1 115 ? 29.851 19.110 1.849 1.00 7.54 114 ARG A C 1
ATOM 838 O O . ARG A 1 115 ? 30.034 18.821 3.049 1.00 7.09 114 ARG A O 1
ATOM 846 N N . LEU A 1 116 ? 29.678 20.350 1.386 1.00 7.15 115 LEU A N 1
ATOM 847 C CA . LEU A 1 116 ? 29.695 21.524 2.281 1.00 6.93 115 LEU A CA 1
ATOM 848 C C . LEU A 1 116 ? 28.271 21.976 2.510 1.00 6.99 115 LEU A C 1
ATOM 849 O O . LEU A 1 116 ? 27.492 22.148 1.569 1.00 6.90 115 LEU A O 1
ATOM 854 N N . TYR A 1 117 ? 27.947 22.222 3.762 1.00 6.16 116 TYR A N 1
ATOM 855 C CA . TYR A 1 117 ? 26.655 22.703 4.105 1.00 5.90 116 TYR A CA 1
ATOM 856 C C . TYR A 1 117 ? 26.837 23.965 4.963 1.00 6.08 116 TYR A C 1
ATOM 857 O O . TYR A 1 117 ? 27.354 23.910 6.100 1.00 5.91 116 TYR A O 1
ATOM 866 N N . LEU A 1 118 ? 26.418 25.103 4.420 1.00 5.48 117 LEU A N 1
ATOM 867 C CA . LEU A 1 118 ? 26.692 26.384 5.053 1.00 5.93 117 LEU A CA 1
ATOM 868 C C . LEU A 1 118 ? 25.389 27.025 5.503 1.00 7.18 117 LEU A C 1
ATOM 869 O O . LEU A 1 118 ? 24.461 27.161 4.697 1.00 7.30 117 LEU A O 1
ATOM 874 N N . CYS A 1 119 ? 25.328 27.442 6.763 1.00 7.58 118 CYS A N 1
ATOM 875 C CA . CYS A 1 119 ? 24.084 28.015 7.321 1.00 9.34 118 CYS A CA 1
ATOM 876 C C . CYS A 1 119 ? 24.312 29.464 7.673 1.00 9.46 118 CYS A C 1
ATOM 877 O O . CYS A 1 119 ? 25.325 29.794 8.297 1.00 9.31 118 CYS A O 1
ATOM 880 N N . GLU A 1 120 ? 23.357 30.315 7.332 1.00 10.49 119 GLU A N 1
ATOM 881 C CA . GLU A 1 120 ? 23.425 31.701 7.759 1.00 12.83 119 GLU A CA 1
ATOM 882 C C . GLU A 1 120 ? 22.023 32.242 8.037 1.00 13.76 119 GLU A C 1
ATOM 883 O O . GLU A 1 120 ? 21.156 32.192 7.176 1.00 14.09 119 GLU A O 1
ATOM 889 N N . LEU A 1 121 ? 21.850 32.821 9.214 1.00 15.21 120 LEU A N 1
ATOM 890 C CA . LEU A 1 121 ? 20.546 33.331 9.638 1.00 17.94 120 LEU A CA 1
ATOM 891 C C . LEU A 1 121 ? 20.192 34.728 9.076 1.00 17.85 120 LEU A C 1
ATOM 892 O O . LEU A 1 121 ? 19.032 34.997 8.742 1.00 17.94 120 LEU A O 1
ATOM 897 N N . HIS A 1 122 ? 21.170 35.630 8.978 1.00 17.47 121 HIS A N 1
ATOM 898 C CA . HIS A 1 122 ? 20.871 36.992 8.514 1.00 18.18 121 HIS A CA 1
ATOM 899 C C . HIS A 1 122 ? 20.642 37.059 6.988 1.00 17.77 121 HIS A C 1
ATOM 900 O O . HIS A 1 122 ? 21.481 36.583 6.206 1.00 16.64 121 HIS A O 1
ATOM 907 N N . PRO A 1 123 ? 19.507 37.650 6.557 1.00 17.17 122 PRO A N 1
ATOM 908 C CA . PRO A 1 123 ? 19.168 37.680 5.138 1.00 16.73 122 PRO A CA 1
ATOM 909 C C . PRO A 1 123 ? 20.149 38.413 4.232 1.00 16.51 122 PRO A C 1
ATOM 910 O O . PRO A 1 123 ? 20.374 37.966 3.112 1.00 16.79 122 PRO A O 1
ATOM 914 N N . THR A 1 124 ? 20.714 39.535 4.684 1.00 16.14 123 THR A N 1
ATOM 915 C CA . THR A 1 124 ? 21.724 40.232 3.878 1.00 16.08 123 THR A CA 1
ATOM 916 C C . THR A 1 124 ? 22.991 39.393 3.745 1.00 14.77 123 THR A C 1
ATOM 917 O O . THR A 1 124 ? 23.545 39.268 2.637 1.00 14.77 123 THR A O 1
ATOM 921 N N . GLU A 1 125 ? 23.447 38.843 4.871 1.00 12.96 124 GLU A N 1
ATOM 922 C CA . GLU A 1 125 ? 24.643 38.013 4.896 1.00 12.99 124 GLU A CA 1
ATOM 923 C C . GLU A 1 125 ? 24.444 36.763 4.024 1.00 12.70 124 GLU A C 1
ATOM 924 O O . GLU A 1 125 ? 25.297 36.409 3.199 1.00 11.44 124 GLU A O 1
ATOM 930 N N . TYR A 1 126 ? 23.303 36.113 4.211 1.00 11.93 125 TYR A N 1
ATOM 931 C CA . TYR A 1 126 ? 22.950 34.952 3.404 1.00 12.80 125 TYR A CA 1
ATOM 932 C C . TYR A 1 126 ? 22.965 35.280 1.910 1.00 12.98 125 TYR A C 1
ATOM 933 O O . TYR A 1 126 ? 23.492 34.502 1.101 1.00 11.62 125 TYR A O 1
ATOM 942 N N . ASN A 1 127 ? 22.393 36.432 1.533 1.00 13.37 126 ASN A N 1
ATOM 943 C CA . ASN A 1 127 ? 22.363 36.804 0.125 1.00 14.86 126 ASN A CA 1
ATOM 944 C C . ASN A 1 127 ? 23.755 37.003 -0.459 1.00 14.40 126 ASN A C 1
ATOM 945 O O . ASN A 1 127 ? 23.964 36.696 -1.631 1.00 13.96 126 ASN A O 1
ATOM 950 N N . PHE A 1 128 ? 24.702 37.485 0.352 1.00 13.32 127 PHE A N 1
ATOM 951 C CA . PHE A 1 128 ? 26.091 37.611 -0.105 1.00 13.74 127 PHE A CA 1
ATOM 952 C C . PHE A 1 128 ? 26.758 36.258 -0.208 1.00 12.44 127 PHE A C 1
ATOM 953 O O . PHE A 1 128 ? 27.530 36.019 -1.102 1.00 10.84 127 PHE A O 1
ATOM 961 N N . LEU A 1 129 ? 26.449 35.367 0.721 1.00 12.47 128 LEU A N 1
ATOM 962 C CA . LEU A 1 129 ? 27.010 34.006 0.718 1.00 12.56 128 LEU A CA 1
ATOM 963 C C . LEU A 1 129 ? 26.599 33.200 -0.533 1.00 12.28 128 LEU A C 1
ATOM 964 O O . LEU A 1 129 ? 27.335 32.322 -1.000 1.00 12.33 128 LEU A O 1
ATOM 969 N N . LEU A 1 130 ? 25.434 33.524 -1.093 1.00 11.86 129 LEU A N 1
ATOM 970 C CA . LEU A 1 130 ? 24.994 32.897 -2.347 1.00 11.56 129 LEU A CA 1
ATOM 971 C C . LEU A 1 130 ? 25.904 33.230 -3.525 1.00 11.12 129 LEU A C 1
ATOM 972 O O . LEU A 1 130 ? 25.819 32.574 -4.566 1.00 11.43 129 LEU A O 1
ATOM 977 N N . LYS A 1 131 ? 26.755 34.248 -3.372 1.00 9.97 130 LYS A N 1
ATOM 978 C CA . LYS A 1 131 ? 27.661 34.683 -4.434 1.00 10.71 130 LYS A CA 1
ATOM 979 C C . LYS A 1 131 ? 29.083 34.065 -4.365 1.00 10.28 130 LYS A C 1
ATOM 980 O O . LYS A 1 131 ? 29.903 34.327 -5.212 1.00 10.37 130 LYS A O 1
ATOM 986 N N . LEU A 1 132 ? 29.384 33.291 -3.335 1.00 11.10 131 LEU A N 1
ATOM 987 C CA . LEU A 1 132 ? 30.703 32.622 -3.241 1.00 12.28 131 LEU A CA 1
ATOM 988 C C . LEU A 1 132 ? 30.941 31.660 -4.384 1.00 11.60 131 LEU A C 1
ATOM 989 O O . LEU A 1 132 ? 30.018 30.903 -4.726 1.00 10.48 131 LEU A O 1
ATOM 994 N N . PRO A 1 133 ? 32.171 31.675 -4.972 1.00 10.51 132 PRO A N 1
ATOM 995 C CA . PRO A 1 133 ? 32.467 30.672 -6.005 1.00 10.64 132 PRO A CA 1
ATOM 996 C C . PRO A 1 133 ? 32.461 29.261 -5.380 1.00 10.53 132 PRO A C 1
ATOM 997 O O . PRO A 1 133 ? 32.834 29.106 -4.197 1.00 10.02 132 PRO A O 1
ATOM 1001 N N . HIS A 1 134 ? 32.036 28.261 -6.149 1.00 9.73 133 HIS A N 1
ATOM 1002 C CA . HIS A 1 134 ? 32.054 26.869 -5.680 1.00 9.43 133 HIS A CA 1
ATOM 1003 C C . HIS A 1 134 ? 33.208 26.112 -6.297 1.00 10.26 133 HIS A C 1
ATOM 1004 O O . HIS A 1 134 ? 33.535 25.030 -5.841 1.00 10.37 133 HIS A O 1
ATOM 1011 N N . PHE A 1 135 ? 33.840 26.679 -7.317 1.00 12.02 134 PHE A N 1
ATOM 1012 C CA . PHE A 1 135 ? 34.821 25.907 -8.120 1.00 13.56 134 PHE A CA 1
ATOM 1013 C C . PHE A 1 135 ? 34.177 24.573 -8.531 1.00 14.06 134 PHE A C 1
ATOM 1014 O O . PHE A 1 135 ? 33.034 24.567 -8.992 1.00 13.86 134 PHE A O 1
ATOM 1022 N N . ASN A 1 136 ? 34.868 23.451 -8.332 1.00 14.48 135 ASN A N 1
ATOM 1023 C CA . ASN A 1 136 ? 34.247 22.146 -8.567 1.00 14.49 135 ASN A CA 1
ATOM 1024 C C . ASN A 1 136 ? 33.750 21.473 -7.281 1.00 13.29 135 ASN A C 1
ATOM 1025 O O . ASN A 1 136 ? 33.595 20.239 -7.247 1.00 13.04 135 ASN A O 1
ATOM 1030 N N . LYS A 1 137 ? 33.476 22.255 -6.232 1.00 11.53 136 LYS A N 1
ATOM 1031 C CA . LYS A 1 137 ? 32.976 21.650 -4.973 1.00 10.26 136 LYS A CA 1
ATOM 1032 C C . LYS A 1 137 ? 31.478 21.670 -4.929 1.00 10.31 136 LYS A C 1
ATOM 1033 O O . LYS A 1 137 ? 30.800 22.339 -5.737 1.00 10.07 136 LYS A O 1
ATOM 1039 N N . LYS A 1 138 ? 30.964 20.947 -3.956 1.00 9.95 137 LYS A N 1
ATOM 1040 C CA . LYS A 1 138 ? 29.546 20.689 -3.817 1.00 11.32 137 LYS A CA 1
ATOM 1041 C C . LYS A 1 138 ? 29.096 21.518 -2.589 1.00 9.36 137 LYS A C 1
ATOM 1042 O O . LYS A 1 138 ? 29.337 21.138 -1.442 1.00 7.78 137 LYS A O 1
ATOM 1048 N N . VAL A 1 139 ? 28.466 22.664 -2.844 1.00 7.45 138 VAL A N 1
ATOM 1049 C CA . VAL A 1 139 ? 28.220 23.639 -1.798 1.00 7.57 138 VAL A CA 1
ATOM 1050 C C . VAL A 1 139 ? 26.725 23.936 -1.626 1.00 7.51 138 VAL A C 1
ATOM 1051 O O . VAL A 1 139 ? 26.087 24.460 -2.534 1.00 6.78 138 VAL A O 1
ATOM 1055 N N . TYR A 1 140 ? 26.175 23.590 -0.473 1.00 7.39 139 TYR A N 1
ATOM 1056 C CA . TYR A 1 140 ? 24.763 23.881 -0.173 1.00 8.22 139 TYR A CA 1
ATOM 1057 C C . TYR A 1 140 ? 24.642 25.021 0.806 1.00 9.12 139 TYR A C 1
ATOM 1058 O O . TYR A 1 140 ? 25.054 24.894 1.965 1.00 10.75 139 TYR A O 1
ATOM 1067 N N . VAL A 1 141 ? 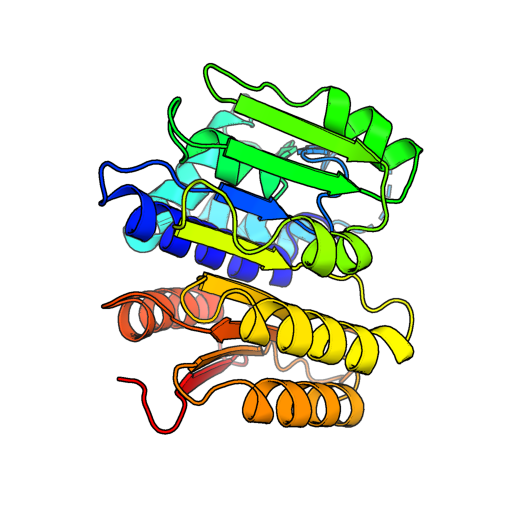24.077 26.132 0.355 1.00 9.94 140 VAL A N 1
ATOM 1068 C CA . VAL A 1 141 ? 23.934 27.324 1.202 1.00 10.98 140 VAL A CA 1
ATOM 1069 C C . VAL A 1 141 ? 22.501 27.409 1.695 1.00 12.35 140 VAL A C 1
ATOM 1070 O O . VAL A 1 141 ? 21.573 27.389 0.876 1.00 12.21 140 VAL A O 1
ATOM 1074 N N . ASN A 1 142 ? 22.320 27.510 3.019 1.00 12.17 141 ASN A N 1
ATOM 1075 C CA . ASN A 1 142 ? 21.003 27.489 3.660 1.00 14.24 141 ASN A CA 1
ATOM 1076 C C . ASN A 1 142 ? 20.704 28.669 4.586 1.00 14.46 141 ASN A C 1
ATOM 1077 O O . ASN A 1 142 ? 21.516 29.015 5.447 1.00 15.11 141 ASN A O 1
ATOM 1082 N N . HIS A 1 143 ? 19.562 29.310 4.372 1.00 13.73 142 HIS A N 1
ATOM 1083 C CA . HIS A 1 143 ? 19.125 30.432 5.192 1.00 14.92 142 HIS A CA 1
ATOM 1084 C C . HIS A 1 143 ? 18.335 29.860 6.373 1.00 15.24 142 HIS A C 1
ATOM 1085 O O . HIS A 1 143 ? 17.137 29.598 6.282 1.00 14.27 142 HIS A O 1
ATOM 1092 N N . THR A 1 144 ? 19.044 29.627 7.476 1.00 15.64 143 THR A N 1
ATOM 1093 C CA . THR A 1 144 ? 18.511 28.846 8.558 1.00 15.90 143 THR A CA 1
ATOM 1094 C C . THR A 1 144 ? 19.330 29.053 9.818 1.00 16.77 143 THR A C 1
ATOM 1095 O O . THR A 1 144 ? 20.495 29.475 9.763 1.00 16.10 143 THR A O 1
ATOM 1099 N N . ASP A 1 145 ? 18.703 28.790 10.964 1.00 16.58 144 ASP A N 1
ATOM 1100 C CA . ASP A 1 145 ? 19.422 28.731 12.214 1.00 16.55 144 ASP A CA 1
ATOM 1101 C C . ASP A 1 145 ? 20.350 27.523 12.202 1.00 15.35 144 ASP A C 1
ATOM 1102 O O . ASP A 1 145 ? 19.894 26.386 12.417 1.00 13.66 144 ASP A O 1
ATOM 1107 N N . GLY A 1 146 ? 21.641 27.757 11.963 1.00 13.11 145 GLY A N 1
ATOM 1108 C CA . GLY A 1 146 ? 22.615 26.638 11.910 1.00 13.14 145 GLY A CA 1
ATOM 1109 C C . GLY A 1 146 ? 22.680 25.762 13.157 1.00 13.16 145 GLY A C 1
ATOM 1110 O O . GLY A 1 146 ? 22.841 24.563 13.063 1.00 12.61 145 GLY A O 1
ATOM 1111 N N . VAL A 1 147 ? 22.549 26.375 14.331 1.00 14.17 146 VAL A N 1
ATOM 1112 C CA . VAL A 1 147 ? 22.632 25.658 15.600 1.00 15.08 146 VAL A CA 1
ATOM 1113 C C . VAL A 1 147 ? 21.486 24.624 15.721 1.00 17.56 146 VAL A C 1
ATOM 1114 O O . VAL A 1 147 ? 21.707 23.494 16.156 1.00 17.13 146 VAL A O 1
ATOM 1118 N N . SER A 1 148 ? 20.288 25.020 15.281 1.00 18.91 147 SER A N 1
ATOM 1119 C CA . SER A 1 148 ? 19.137 24.131 15.213 1.00 21.27 147 SER A CA 1
ATOM 1120 C C . SER A 1 148 ? 19.354 23.016 14.190 1.00 21.73 147 SER A C 1
ATOM 1121 O O . SER A 1 148 ? 18.881 21.912 14.394 1.00 22.69 147 SER A O 1
ATOM 1124 N N . LYS A 1 149 ? 20.121 23.277 13.135 1.00 22.86 148 LYS A N 1
ATOM 1125 C CA . LYS A 1 149 ? 20.400 22.267 12.100 1.00 23.88 148 LYS A CA 1
ATOM 1126 C C . LYS A 1 149 ? 21.285 21.107 12.515 1.00 25.33 148 LYS A C 1
ATOM 1127 O O . LYS A 1 149 ? 21.217 20.026 11.894 1.00 26.21 148 LYS A O 1
ATOM 1133 N N . LEU A 1 150 ? 22.132 21.319 13.525 1.00 25.07 149 LEU A N 1
ATOM 1134 C CA . LEU A 1 150 ? 22.960 20.244 14.055 1.00 25.14 149 LEU A CA 1
ATOM 1135 C C . LEU A 1 150 ? 22.146 18.948 14.261 1.00 25.40 149 LEU A C 1
ATOM 1136 O O . LEU A 1 150 ? 22.554 17.857 13.832 1.00 25.82 149 LEU A O 1
ATOM 1141 N N . ASN A 1 151 ? 20.978 19.082 14.884 1.00 24.34 150 ASN A N 1
ATOM 1142 C CA . ASN A 1 151 ? 20.142 17.946 15.201 1.00 23.97 150 ASN A CA 1
ATOM 1143 C C . ASN A 1 151 ? 19.658 17.179 13.961 1.00 22.75 150 ASN A C 1
ATOM 1144 O O . ASN A 1 151 ? 19.610 15.959 13.974 1.00 21.91 150 ASN A O 1
ATOM 1149 N N . ALA A 1 152 ? 19.351 17.898 12.880 1.00 21.40 151 ALA A N 1
ATOM 1150 C CA . ALA A 1 152 ? 18.754 17.301 11.680 1.00 20.04 151 ALA A CA 1
ATOM 1151 C C . ALA A 1 152 ? 19.752 16.623 10.744 1.00 19.29 151 ALA A C 1
ATOM 1152 O O . ALA A 1 152 ? 19.377 15.692 9.998 1.00 19.46 151 ALA A O 1
ATOM 1154 N N . LEU A 1 153 ? 21.004 17.100 10.763 1.00 16.72 152 LEU A N 1
ATOM 1155 C CA . LEU A 1 153 ? 21.988 16.764 9.734 1.00 15.06 152 LEU A CA 1
ATOM 1156 C C . LEU A 1 153 ? 23.017 15.742 10.169 1.00 14.89 152 LEU A C 1
ATOM 1157 O O . LEU A 1 153 ? 23.821 15.317 9.349 1.00 13.44 152 LEU A O 1
ATOM 1162 N N . LEU A 1 154 ? 22.992 15.345 11.447 1.00 13.87 153 LEU A N 1
ATOM 1163 C CA . LEU A 1 154 ? 23.997 14.428 11.985 1.00 13.83 153 LEU A CA 1
ATOM 1164 C C . LEU A 1 154 ? 23.298 13.189 12.573 1.00 14.51 153 LEU A C 1
ATOM 1165 O O . LEU A 1 154 ? 22.174 13.315 13.092 1.00 14.63 153 LEU A O 1
ATOM 1170 N N . PRO A 1 155 ? 23.899 11.985 12.414 1.00 13.96 154 PRO A N 1
ATOM 1171 C CA . PRO A 1 155 ? 25.118 11.677 11.665 1.00 13.89 154 PRO A CA 1
ATOM 1172 C C . PRO A 1 155 ? 24.886 11.782 10.157 1.00 13.35 154 PRO A C 1
ATOM 1173 O O . PRO A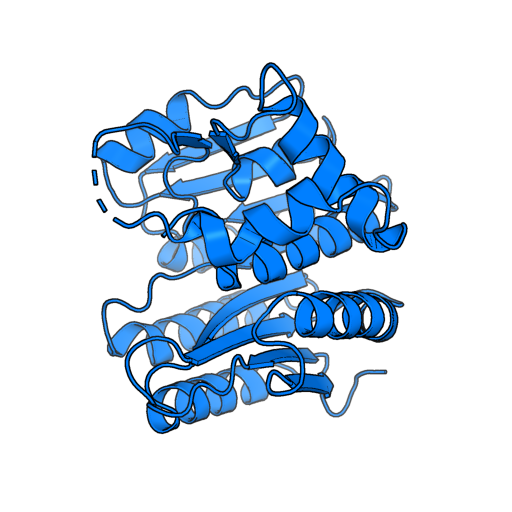 1 155 ? 23.794 11.451 9.685 1.00 13.23 154 PRO A O 1
ATOM 1177 N N . PRO A 1 156 ? 25.895 12.253 9.402 1.00 12.64 155 PRO A N 1
ATOM 1178 C CA . PRO A 1 156 ? 25.709 12.428 7.968 1.00 12.12 155 PRO A CA 1
ATOM 1179 C C . PRO A 1 156 ? 25.914 11.098 7.256 1.00 12.28 155 PRO A C 1
ATOM 1180 O O . PRO A 1 156 ? 26.629 10.237 7.783 1.00 11.11 155 PRO A O 1
ATOM 1184 N N . PRO A 1 157 ? 25.318 10.936 6.047 1.00 12.98 156 PRO A N 1
ATOM 1185 C CA . PRO A 1 157 ? 25.530 9.709 5.258 1.00 13.39 156 PRO A CA 1
ATOM 1186 C C . PRO A 1 157 ? 26.994 9.421 4.986 1.00 13.81 156 PRO A C 1
ATOM 1187 O O . PRO A 1 157 ? 27.364 8.262 4.926 1.00 15.64 156 PRO A O 1
ATOM 1191 N N . GLU A 1 158 ? 27.829 10.458 4.844 1.00 13.32 157 GLU A N 1
ATOM 1192 C CA . GLU A 1 158 ? 29.281 10.299 4.671 1.00 12.27 157 GLU A CA 1
ATOM 1193 C C . GLU A 1 158 ? 29.949 9.585 5.856 1.00 11.61 157 GLU A C 1
ATOM 1194 O O . GLU A 1 158 ? 31.047 8.998 5.724 1.00 12.57 157 GLU A O 1
ATOM 1200 N N . LYS A 1 159 ? 29.314 9.684 7.020 1.00 11.42 158 LYS A N 1
ATOM 1201 C CA . LYS A 1 159 ? 29.832 9.113 8.271 1.00 12.79 158 LYS A CA 1
ATOM 1202 C C . LYS A 1 159 ? 31.137 9.720 8.764 1.00 11.58 158 LYS A C 1
ATOM 1203 O O . LYS A 1 159 ? 31.759 9.182 9.674 1.00 11.63 158 LYS A O 1
ATOM 1209 N N . ARG A 1 160 ? 31.545 10.823 8.141 1.00 10.22 159 ARG A N 1
ATOM 1210 C CA . ARG A 1 160 ? 32.780 11.529 8.451 1.00 10.09 159 ARG A CA 1
ATOM 1211 C C . ARG A 1 160 ? 32.363 12.977 8.392 1.00 9.10 159 ARG A C 1
ATOM 1212 O O . ARG A 1 160 ? 31.787 13.404 7.384 1.00 9.16 159 ARG A O 1
ATOM 1220 N N . GLY A 1 161 ? 32.680 13.750 9.426 1.00 9.00 160 GLY A N 1
ATOM 1221 C CA . GLY A 1 161 ? 32.238 15.153 9.465 1.00 6.91 160 GLY A CA 1
ATOM 1222 C C . GLY A 1 161 ? 33.183 16.077 10.197 1.00 7.01 160 GLY A C 1
ATOM 1223 O O . GLY A 1 161 ? 33.770 15.700 11.221 1.00 6.92 160 GLY A O 1
ATOM 1224 N N . LEU A 1 162 ? 33.329 17.291 9.651 1.00 7.20 161 LEU A N 1
ATOM 1225 C CA . LEU A 1 162 ? 33.903 18.429 10.373 1.00 7.22 161 LEU A CA 1
ATOM 1226 C C . LEU A 1 162 ? 32.789 19.473 10.609 1.00 7.68 161 LEU A C 1
ATOM 1227 O O . LEU A 1 162 ? 32.141 19.963 9.668 1.00 6.72 161 LEU A O 1
ATOM 1232 N N . ILE A 1 163 ? 32.522 19.768 11.879 1.00 7.39 162 ILE A N 1
ATOM 1233 C CA . ILE A 1 163 ? 31.458 20.694 12.239 1.00 7.27 162 ILE A CA 1
ATOM 1234 C C . ILE A 1 163 ? 32.167 21.916 12.833 1.00 6.67 162 ILE A C 1
ATOM 1235 O O . ILE A 1 163 ? 32.816 21.821 13.869 1.00 6.22 162 ILE A O 1
ATOM 1240 N N . PHE A 1 164 ? 32.079 23.033 12.133 1.00 5.95 163 PHE A N 1
ATOM 1241 C CA . PHE A 1 164 ? 32.820 24.245 12.476 1.00 6.81 163 PHE A CA 1
ATOM 1242 C C . PHE A 1 164 ? 31.819 25.274 12.924 1.00 6.44 163 PHE A C 1
ATOM 1243 O O . PHE A 1 164 ? 30.994 25.727 12.143 1.00 5.90 163 PHE A O 1
ATOM 1251 N N . ILE A 1 165 ? 31.898 25.613 14.212 1.00 6.02 164 ILE A N 1
ATOM 1252 C CA . ILE A 1 165 ? 30.903 26.448 14.883 1.00 5.92 164 ILE A CA 1
ATOM 1253 C C . ILE A 1 165 ? 31.485 27.778 15.318 1.00 5.37 164 ILE A C 1
ATOM 1254 O O . ILE A 1 165 ? 32.342 27.827 16.210 1.00 4.49 164 ILE A O 1
ATOM 1259 N N . ASP A 1 166 ? 31.029 28.860 14.683 1.00 6.11 165 ASP A N 1
ATOM 1260 C CA . ASP A 1 166 ? 31.587 30.187 14.943 1.00 6.33 165 ASP A CA 1
ATOM 1261 C C . ASP A 1 166 ? 30.514 31.188 15.393 1.00 6.35 165 ASP A C 1
ATOM 1262 O O . ASP A 1 166 ? 30.184 32.103 14.658 1.00 6.43 165 ASP A O 1
ATOM 1267 N N . PRO A 1 167 ? 29.989 31.040 16.629 1.00 6.77 166 PRO A N 1
ATOM 1268 C CA . PRO A 1 167 ? 28.905 31.941 17.075 1.00 7.07 166 PRO A CA 1
ATOM 1269 C C . PRO A 1 167 ? 29.393 33.348 17.322 1.00 7.97 166 PRO A C 1
ATOM 1270 O O . PRO A 1 167 ? 30.589 33.533 17.563 1.00 7.89 166 PRO A O 1
ATOM 1274 N N . SER A 1 168 ? 28.480 34.328 17.247 1.00 8.26 167 SER A N 1
ATOM 1275 C CA . SER A 1 168 ? 28.797 35.711 17.642 1.00 10.07 167 SER A CA 1
ATOM 1276 C C . SER A 1 168 ? 28.791 35.960 19.164 1.00 10.08 167 SER A C 1
ATOM 1277 O O . SER A 1 168 ? 29.477 36.875 19.629 1.00 9.57 167 SER A O 1
ATOM 1280 N N . TYR A 1 169 ? 28.035 35.153 19.925 1.00 9.70 168 TYR A N 1
ATOM 1281 C CA . TYR A 1 169 ? 27.812 35.386 21.360 1.00 10.83 168 TYR A CA 1
ATOM 1282 C C . TYR A 1 169 ? 27.301 36.826 21.653 1.00 12.70 168 TYR A C 1
ATOM 1283 O O . TYR A 1 169 ? 27.646 37.400 22.687 1.00 11.69 168 TYR A O 1
ATOM 1292 N N . GLU A 1 170 ? 26.537 37.410 20.720 1.00 14.06 169 GLU A N 1
ATOM 1293 C CA . GLU A 1 170 ? 25.856 38.677 20.996 1.00 17.26 169 GLU A CA 1
ATOM 1294 C C . GLU A 1 170 ? 24.775 38.518 22.097 1.00 15.63 169 GLU A C 1
ATOM 1295 O O . GLU A 1 170 ? 24.469 39.493 22.775 1.00 15.85 169 GLU A O 1
ATOM 1301 N N . ARG A 1 171 ? 24.204 37.317 22.260 1.00 14.30 170 ARG A N 1
ATOM 1302 C CA . ARG A 1 171 ? 23.347 37.023 23.426 1.00 14.44 170 ARG A CA 1
ATOM 1303 C C . ARG A 1 171 ? 24.115 36.171 24.440 1.00 13.86 170 ARG A C 1
ATOM 1304 O O . ARG A 1 171 ? 24.785 35.197 24.083 1.00 11.90 170 ARG A O 1
ATOM 1312 N N . LYS A 1 172 ? 23.997 36.545 25.708 1.00 12.73 171 LYS A N 1
ATOM 1313 C CA . LYS A 1 172 ? 24.601 35.822 26.812 1.00 13.19 171 LYS A CA 1
ATOM 1314 C C . LYS A 1 172 ? 24.147 34.364 26.756 1.00 12.93 171 LYS A C 1
ATOM 1315 O O . LYS A 1 172 ? 24.919 33.437 27.044 1.00 12.31 171 LYS A O 1
ATOM 1321 N N . GLU A 1 173 ? 22.895 34.154 26.360 1.00 12.83 172 GLU A N 1
ATOM 1322 C CA . GLU A 1 173 ? 22.349 32.792 26.376 1.00 13.72 172 GLU A CA 1
ATOM 1323 C C . GLU A 1 173 ? 23.072 31.849 25.402 1.00 12.43 172 GLU A C 1
ATOM 1324 O O . GLU A 1 173 ? 23.013 30.640 25.568 1.00 12.78 172 GLU A O 1
ATOM 1330 N N . GLU A 1 174 ? 23.760 32.405 24.401 1.00 11.76 173 GLU A N 1
ATOM 1331 C CA . GLU A 1 174 ? 24.551 31.590 23.453 1.00 11.76 173 GLU A CA 1
ATOM 1332 C C . GLU A 1 174 ? 25.610 30.734 24.149 1.00 11.13 173 GLU A C 1
ATOM 1333 O O . GLU A 1 174 ? 25.991 29.656 23.654 1.00 10.63 173 GLU A O 1
ATOM 1339 N N . TYR A 1 175 ? 26.090 31.206 25.305 1.00 10.59 174 TYR A N 1
ATOM 1340 C CA . TYR A 1 175 ? 27.135 30.487 26.036 1.00 10.20 174 TYR A CA 1
ATOM 1341 C C . TYR A 1 175 ? 26.610 29.194 26.668 1.00 10.11 174 TYR A C 1
ATOM 1342 O O . TYR A 1 175 ? 27.389 28.330 27.059 1.00 9.79 174 TYR A O 1
ATOM 1351 N N . LYS A 1 176 ? 25.292 29.085 26.811 1.00 11.13 175 LYS A N 1
ATOM 1352 C CA . LYS A 1 176 ? 24.677 27.805 27.205 1.00 11.97 175 LYS A CA 1
ATOM 1353 C C . LYS A 1 176 ? 23.969 27.084 26.064 1.00 11.64 175 LYS A C 1
ATOM 1354 O O . LYS A 1 176 ? 23.954 25.845 26.049 1.00 11.55 175 LYS A O 1
ATOM 1360 N N . GLU A 1 177 ? 23.409 27.833 25.104 1.00 11.13 176 GLU A N 1
ATOM 1361 C CA . GLU A 1 177 ? 22.780 27.185 23.935 1.00 11.13 176 GLU A CA 1
ATOM 1362 C C . GLU A 1 177 ? 23.781 26.327 23.147 1.00 9.97 176 GLU A C 1
ATOM 1363 O O . GLU A 1 177 ? 23.479 25.228 22.711 1.00 9.01 176 GLU A O 1
ATOM 1369 N N . ILE A 1 178 ? 24.976 26.871 22.952 1.00 9.11 177 ILE A N 1
ATOM 1370 C CA . ILE A 1 178 ? 25.973 26.248 22.086 1.00 7.99 177 ILE A CA 1
ATOM 1371 C C . ILE A 1 178 ? 26.450 24.907 22.627 1.00 7.53 177 ILE A C 1
ATOM 1372 O O . ILE A 1 178 ? 26.354 23.917 21.911 1.00 7.77 177 ILE A O 1
ATOM 1377 N N . PRO A 1 179 ? 26.935 24.848 23.885 1.00 6.74 178 PRO A N 1
ATOM 1378 C CA . PRO A 1 179 ? 27.336 23.520 24.353 1.00 7.42 178 PRO A CA 1
ATOM 1379 C C . PRO A 1 179 ? 26.180 22.530 24.428 1.00 7.82 178 PRO A C 1
ATOM 1380 O O . PRO A 1 179 ? 26.412 21.346 24.276 1.00 7.83 178 PRO A O 1
ATOM 1384 N N . TYR A 1 180 ? 24.969 23.020 24.700 1.00 9.48 179 TYR A N 1
ATOM 1385 C CA . TYR A 1 180 ? 23.774 22.175 24.707 1.00 10.86 179 TYR A CA 1
ATOM 1386 C C . TYR A 1 180 ? 23.582 21.524 23.323 1.00 10.10 179 TYR A C 1
ATOM 1387 O O . TYR A 1 180 ? 23.417 20.319 23.228 1.00 9.97 179 TYR A O 1
ATOM 1396 N N . ALA A 1 181 ? 23.617 22.337 22.272 1.00 9.10 180 ALA A N 1
ATOM 1397 C CA . ALA A 1 181 ? 23.489 21.835 20.914 1.00 9.35 180 ALA A CA 1
ATOM 1398 C C . ALA A 1 181 ? 24.625 20.858 20.524 1.00 9.43 180 ALA A C 1
ATOM 1399 O O . ALA A 1 181 ? 24.374 19.827 19.884 1.00 9.71 180 ALA A O 1
ATOM 1401 N N . ILE A 1 182 ? 25.868 21.196 20.859 1.00 8.99 181 ILE A N 1
ATOM 1402 C CA . ILE A 1 182 ? 26.988 20.265 20.589 1.00 8.57 181 ILE A CA 1
ATOM 1403 C C . ILE A 1 182 ? 26.832 18.963 21.366 1.00 10.20 181 ILE A C 1
ATOM 1404 O O . ILE A 1 182 ? 27.061 17.892 20.818 1.00 10.46 181 ILE A O 1
ATOM 1409 N N . LYS A 1 183 ? 26.424 19.033 22.640 1.00 10.55 182 LYS A N 1
ATOM 1410 C CA . LYS A 1 183 ? 26.217 17.806 23.392 1.00 10.52 182 LYS A CA 1
ATOM 1411 C C . LYS A 1 183 ? 25.207 16.906 22.678 1.00 10.36 182 LYS A C 1
ATOM 1412 O O . LYS A 1 183 ? 25.441 15.690 22.542 1.00 9.91 182 LYS A O 1
ATOM 1418 N N . ASN A 1 184 ? 24.127 17.495 22.164 1.00 9.24 183 ASN A N 1
ATOM 1419 C CA . ASN A 1 184 ? 23.077 16.705 21.505 1.00 11.12 183 ASN A CA 1
ATOM 1420 C C . ASN A 1 184 ? 23.612 16.070 20.224 1.00 11.06 183 ASN A C 1
ATOM 1421 O O . ASN A 1 184 ? 23.385 14.885 19.977 1.00 9.16 183 ASN A O 1
ATOM 1426 N N . ALA A 1 185 ? 24.323 16.891 19.437 1.00 10.32 184 ALA A N 1
ATOM 1427 C CA . ALA A 1 185 ? 24.933 16.480 18.182 1.00 9.47 184 ALA A CA 1
ATOM 1428 C C . ALA A 1 185 ? 25.909 15.336 18.443 1.00 9.26 184 ALA A C 1
ATOM 1429 O O . ALA A 1 185 ? 25.862 14.327 17.768 1.00 8.28 184 ALA A O 1
ATOM 1431 N N . TYR A 1 186 ? 26.779 15.506 19.439 1.00 9.78 185 TYR A N 1
ATOM 1432 C CA . TYR A 1 186 ? 27.778 14.512 19.784 1.00 10.84 185 TYR A CA 1
ATOM 1433 C C . TYR A 1 186 ? 27.120 13.177 20.159 1.00 12.15 185 TYR A C 1
ATOM 1434 O O . TYR A 1 186 ? 27.639 12.110 19.792 1.00 11.35 185 TYR A O 1
ATOM 1443 N N . SER A 1 187 ? 25.982 13.223 20.872 1.00 13.17 186 SER A N 1
ATOM 1444 C CA . SER A 1 187 ? 25.302 11.968 21.258 1.00 15.32 186 SER A CA 1
ATOM 1445 C C . SER A 1 187 ? 24.902 11.120 20.036 1.00 15.50 186 SER A C 1
ATOM 1446 O O . SER A 1 187 ? 24.906 9.900 20.117 1.00 16.29 186 SER A O 1
ATOM 1449 N N . LYS A 1 188 ? 24.589 11.783 18.919 1.00 15.63 187 LYS A N 1
ATOM 1450 C CA . LYS A 1 188 ? 24.151 11.136 17.666 1.00 15.47 187 LYS A CA 1
ATOM 1451 C C . LYS A 1 188 ? 25.318 10.833 16.723 1.00 13.88 187 LYS A C 1
ATOM 1452 O O . LYS A 1 188 ? 25.214 9.973 15.864 1.00 12.47 187 LYS A O 1
ATOM 1458 N N . PHE A 1 189 ? 26.422 11.559 16.879 1.00 12.35 188 PHE A N 1
ATOM 1459 C CA . PHE A 1 189 ? 27.548 11.401 15.974 1.00 10.29 188 PHE A CA 1
ATOM 1460 C C . PHE A 1 189 ? 28.833 11.641 16.760 1.00 9.31 188 PHE A C 1
ATOM 1461 O O . PHE A 1 189 ? 29.454 12.690 16.655 1.00 9.10 188 PHE A O 1
ATOM 1469 N N . SER A 1 190 ? 29.240 10.646 17.534 1.00 9.62 189 SER A N 1
ATOM 1470 C CA . SER A 1 190 ? 30.281 10.825 18.548 1.00 9.66 189 SER A CA 1
ATOM 1471 C C . SER A 1 190 ? 31.709 10.793 17.950 1.00 9.57 189 SER A C 1
ATOM 1472 O O . SER A 1 190 ? 32.690 11.045 18.648 1.00 9.27 189 SER A O 1
ATOM 1475 N N . THR A 1 191 ? 31.819 10.442 16.668 1.00 9.76 190 THR A N 1
ATOM 1476 C CA . THR A 1 191 ? 33.101 10.372 15.973 1.00 9.97 190 THR A CA 1
ATOM 1477 C C . THR A 1 191 ? 33.361 11.592 15.086 1.00 9.66 190 THR A C 1
ATOM 1478 O O . THR A 1 191 ? 34.430 11.690 14.467 1.00 10.40 190 THR A O 1
ATOM 1482 N N . GLY A 1 192 ? 32.403 12.524 15.042 1.00 8.99 191 GLY A N 1
ATOM 1483 C CA . GLY A 1 192 ? 32.580 13.760 14.280 1.00 8.88 191 GLY A CA 1
ATOM 1484 C C . GLY A 1 192 ? 33.655 14.639 14.906 1.00 8.67 191 GLY A C 1
ATOM 1485 O O . GLY A 1 192 ? 33.934 14.542 16.109 1.00 8.46 191 GLY A O 1
ATOM 1486 N N . LEU A 1 193 ? 34.273 15.476 14.089 1.00 8.17 192 LEU A N 1
ATOM 1487 C CA . LEU A 1 193 ? 35.279 16.436 14.569 1.00 7.65 192 LEU A CA 1
ATOM 1488 C C . LEU A 1 193 ? 34.519 17.739 14.775 1.00 6.94 192 LEU A C 1
ATOM 1489 O O . LEU A 1 193 ? 34.016 18.311 13.800 1.00 7.13 192 LEU A O 1
ATOM 1494 N N . TYR A 1 194 ? 34.349 18.142 16.033 1.00 6.11 193 TYR A N 1
ATOM 1495 C CA . TYR A 1 194 ? 33.645 19.378 16.394 1.00 6.41 193 TYR A CA 1
ATOM 1496 C C . TYR A 1 194 ? 34.659 20.478 16.775 1.00 6.42 193 TYR A C 1
ATOM 1497 O O . TYR A 1 194 ? 35.562 20.242 17.572 1.00 7.48 193 TYR A O 1
ATOM 1506 N N . CYS A 1 195 ? 34.522 21.656 16.181 1.00 5.88 194 CYS A N 1
ATOM 1507 C CA . CYS A 1 195 ? 35.402 22.766 16.483 1.00 6.14 194 CYS A CA 1
ATOM 1508 C C . CYS A 1 195 ? 34.548 23.999 16.759 1.00 6.61 194 CYS A C 1
ATOM 1509 O O . CYS A 1 195 ? 33.885 24.522 15.865 1.00 6.26 194 CYS A O 1
ATOM 1512 N N . VAL A 1 196 ? 34.568 24.480 17.994 1.00 5.99 195 VAL A N 1
ATOM 1513 C CA . VAL A 1 196 ? 33.772 25.675 18.332 1.00 4.95 195 VAL A CA 1
ATOM 1514 C C . VAL A 1 196 ? 34.706 26.793 18.822 1.00 5.82 195 VAL A C 1
ATOM 1515 O O . VAL A 1 196 ? 35.573 26.559 19.679 1.00 5.70 195 VAL A O 1
ATOM 1519 N N . TRP A 1 197 ? 34.545 27.973 18.223 1.00 5.74 196 TRP A N 1
ATOM 1520 C CA . TRP A 1 197 ? 35.258 29.182 18.615 1.00 6.26 196 TRP A CA 1
ATOM 1521 C C . TRP A 1 197 ? 34.485 29.841 19.764 1.00 6.01 196 TRP A C 1
ATOM 1522 O O . TRP A 1 197 ? 33.231 29.869 19.753 1.00 6.71 196 TRP A O 1
ATOM 1533 N N . TYR A 1 198 ? 35.213 30.456 20.705 1.00 6.34 197 TYR A N 1
ATOM 1534 C CA . TYR A 1 198 ? 34.578 31.243 21.767 1.00 5.19 197 TYR A CA 1
ATOM 1535 C C . TYR A 1 198 ? 35.453 32.440 22.135 1.00 6.38 197 TYR A C 1
ATOM 1536 O O . TYR A 1 198 ? 36.691 32.371 21.990 1.00 6.27 197 TYR A O 1
ATOM 1545 N N . PRO A 1 199 ? 34.829 33.549 22.582 1.00 6.40 198 PRO A N 1
ATOM 1546 C CA . PRO A 1 199 ? 35.581 34.698 23.036 1.00 6.93 198 PRO A CA 1
ATOM 1547 C C . PRO A 1 199 ? 35.876 34.659 24.525 1.00 7.27 198 PRO A C 1
ATOM 1548 O O . PRO A 1 199 ? 35.257 33.902 25.275 1.00 7.31 198 PRO A O 1
ATOM 1552 N N . VAL A 1 200 ? 36.833 35.496 24.930 1.00 8.28 199 VAL A N 1
ATOM 1553 C CA . VAL A 1 200 ? 37.034 35.856 26.328 1.00 8.68 199 VAL A CA 1
ATOM 1554 C C . VAL A 1 200 ? 36.704 37.348 26.476 1.00 8.40 199 VAL A C 1
ATOM 1555 O O . VAL A 1 200 ? 37.521 38.249 26.148 1.00 9.29 199 VAL A O 1
ATOM 1559 N N . VAL A 1 201 ? 35.469 37.596 26.897 1.00 8.49 200 VAL A N 1
ATOM 1560 C CA A VAL A 1 201 ? 34.961 38.945 27.121 0.50 8.90 200 VAL A CA 1
ATOM 1561 C CA B VAL A 1 201 ? 34.998 38.953 27.134 0.50 8.74 200 VAL A CA 1
ATOM 1562 C C . VAL A 1 201 ? 34.594 39.077 28.611 1.00 8.97 200 VAL A C 1
ATOM 1563 O O . VAL A 1 201 ? 34.900 40.078 29.264 1.00 8.38 200 VAL A O 1
ATOM 1570 N N . ASN A 1 202 ? 33.940 38.054 29.133 1.00 8.41 201 ASN A N 1
ATOM 1571 C CA . ASN A 1 202 ? 33.624 38.004 30.557 1.00 9.21 201 ASN A CA 1
ATOM 1572 C C . ASN A 1 202 ? 34.074 36.619 31.018 1.00 9.22 201 ASN A C 1
ATOM 1573 O O . ASN A 1 202 ? 33.475 35.600 30.644 1.00 8.38 201 ASN A O 1
ATOM 1578 N N . LYS A 1 203 ? 35.156 36.575 31.793 1.00 9.37 202 LYS A N 1
ATOM 1579 C CA . LYS A 1 203 ? 35.741 35.302 32.204 1.00 10.38 202 LYS A CA 1
ATOM 1580 C C . LYS A 1 203 ? 34.723 34.333 32.804 1.00 9.19 202 LYS A C 1
ATOM 1581 O O . LYS A 1 203 ? 34.809 33.136 32.598 1.00 9.00 202 LYS A O 1
ATOM 1587 N N . ALA A 1 204 ? 33.777 34.845 33.575 1.00 8.27 203 ALA A N 1
ATOM 1588 C CA . ALA A 1 204 ? 32.828 33.988 34.251 1.00 7.66 203 ALA A CA 1
ATOM 1589 C C . ALA A 1 204 ? 31.933 33.264 33.236 1.00 7.02 203 ALA A C 1
ATOM 1590 O O . ALA A 1 204 ? 31.637 32.079 33.372 1.00 7.75 203 ALA A O 1
ATOM 1592 N N . TRP A 1 205 ? 31.490 33.990 32.231 1.00 6.55 204 TRP A N 1
ATOM 1593 C CA . TRP A 1 205 ? 30.641 33.413 31.206 1.00 6.91 204 TRP A CA 1
ATOM 1594 C C . TRP A 1 205 ? 31.425 32.363 30.433 1.00 6.46 204 TRP A C 1
ATOM 1595 O O . TRP A 1 205 ? 30.921 31.293 30.186 1.00 5.73 204 TRP A O 1
ATOM 1606 N N . THR A 1 206 ? 32.641 32.705 30.026 1.00 6.53 205 THR A N 1
ATOM 1607 C CA . THR A 1 206 ? 33.511 31.746 29.335 1.00 7.64 205 THR A CA 1
ATOM 1608 C C . THR A 1 206 ? 33.784 30.468 30.167 1.00 7.31 205 THR A C 1
ATOM 1609 O O . THR A 1 206 ? 33.715 29.355 29.641 1.00 6.55 205 THR A O 1
ATOM 1613 N N . GLU A 1 207 ? 34.025 30.620 31.474 1.00 7.80 206 GLU A N 1
ATOM 1614 C CA . GLU A 1 207 ? 34.268 29.464 32.326 1.00 7.91 206 GLU A CA 1
ATOM 1615 C C . GLU A 1 207 ? 33.026 28.562 32.445 1.00 8.17 206 GLU A C 1
ATOM 1616 O O . GLU A 1 207 ? 33.154 27.332 32.564 1.00 8.01 206 GLU A O 1
ATOM 1622 N N . GLN A 1 208 ? 31.830 29.165 32.430 1.00 7.32 207 GLN A N 1
ATOM 1623 C CA . GLN A 1 208 ? 30.591 28.372 32.473 1.00 7.46 207 GLN A CA 1
ATOM 1624 C C . GLN A 1 208 ? 30.368 27.601 31.170 1.00 6.86 207 GLN A C 1
ATOM 1625 O O . GLN A 1 208 ? 29.918 26.441 31.172 1.00 7.42 207 GLN A O 1
ATOM 1631 N N . PHE A 1 209 ? 30.675 28.264 30.067 1.00 7.30 208 PHE A N 1
ATOM 1632 C CA . PHE A 1 209 ? 30.682 27.641 28.731 1.00 7.35 208 PHE A CA 1
ATOM 1633 C C . PHE A 1 209 ? 31.664 26.462 28.730 1.00 8.15 208 PHE A C 1
ATOM 1634 O O . PHE A 1 209 ? 31.306 25.332 28.360 1.00 8.33 208 PHE A O 1
ATOM 1642 N N . LEU A 1 210 ? 32.897 26.712 29.172 1.00 8.14 209 LEU A N 1
ATOM 1643 C CA . LEU A 1 210 ? 33.920 25.667 29.161 1.00 8.86 209 LEU A CA 1
ATOM 1644 C C . LEU A 1 210 ? 33.568 24.440 30.060 1.00 9.67 209 LEU A C 1
ATOM 1645 O O . LEU A 1 210 ? 33.898 23.302 29.711 1.00 9.61 209 LEU A O 1
ATOM 1650 N N . ARG A 1 211 ? 32.869 24.658 31.178 1.00 10.02 210 ARG A N 1
ATOM 1651 C CA . ARG A 1 211 ? 32.483 23.537 32.050 1.00 10.28 210 ARG A CA 1
ATOM 1652 C C . ARG A 1 211 ? 31.491 22.631 31.320 1.00 10.19 210 ARG A C 1
ATOM 1653 O O . ARG A 1 211 ? 31.599 21.391 31.387 1.00 10.38 210 ARG A O 1
ATOM 1661 N N . LYS A 1 212 ? 30.552 23.235 30.598 1.00 8.63 211 LYS A N 1
ATOM 1662 C CA . LYS A 1 212 ? 29.619 22.459 29.771 1.00 9.25 211 LYS A CA 1
ATOM 1663 C C . LYS A 1 212 ? 30.331 21.737 28.623 1.00 8.93 211 LYS A C 1
ATOM 1664 O O . LYS A 1 212 ? 30.041 20.582 28.377 1.00 8.92 211 LYS A O 1
ATOM 1670 N N . MET A 1 213 ? 31.273 22.401 27.954 1.00 7.93 212 MET A N 1
ATOM 1671 C CA . MET A 1 213 ? 32.037 21.741 26.878 1.00 8.64 212 MET A CA 1
ATOM 1672 C C . MET A 1 213 ? 32.812 20.536 27.432 1.00 9.71 212 MET A C 1
ATOM 1673 O O . MET A 1 213 ? 32.868 19.463 26.809 1.00 9.28 212 MET A O 1
ATOM 1678 N N . ARG A 1 214 ? 33.382 20.711 28.623 1.00 11.16 213 ARG A N 1
ATOM 1679 C CA . ARG A 1 214 ? 34.196 19.653 29.223 1.00 12.73 213 ARG A CA 1
ATOM 1680 C C . ARG A 1 214 ? 33.389 18.394 29.497 1.00 13.05 213 ARG A C 1
ATOM 1681 O O . ARG A 1 214 ? 33.896 17.296 29.323 1.00 13.39 213 ARG A O 1
ATOM 1689 N N . GLU A 1 215 ? 32.120 18.545 29.847 1.00 13.02 214 GLU A N 1
ATOM 1690 C CA . GLU A 1 215 ? 31.248 17.395 30.118 1.00 15.17 214 GLU A CA 1
ATOM 1691 C C . GLU A 1 215 ? 30.930 16.484 28.917 1.00 13.60 214 GLU A C 1
ATOM 1692 O O . GLU A 1 215 ? 30.560 15.317 29.101 1.00 13.86 214 GLU A O 1
ATOM 1698 N N . ILE A 1 216 ? 31.069 17.010 27.699 1.00 12.08 215 ILE A N 1
ATOM 1699 C CA . ILE A 1 216 ? 30.648 16.294 26.493 1.00 10.71 215 ILE A CA 1
ATOM 1700 C C . ILE A 1 216 ? 31.569 15.105 26.178 1.00 10.88 215 ILE A C 1
ATOM 1701 O O . ILE A 1 216 ? 31.103 13.987 25.897 1.00 10.53 215 ILE A O 1
ATOM 1706 N N . SER A 1 217 ? 32.872 15.348 26.261 1.00 9.95 216 SER A N 1
ATOM 1707 C CA . SER A 1 217 ? 33.873 14.383 25.881 1.00 10.39 216 SER A CA 1
ATOM 1708 C C . SER A 1 217 ? 35.222 14.769 26.444 1.00 10.24 216 SER A C 1
ATOM 1709 O O . SER A 1 217 ? 35.567 15.948 26.547 1.00 10.93 216 SER A O 1
ATOM 1712 N N . SER A 1 218 ? 35.979 13.753 26.817 1.00 10.66 217 SER A N 1
ATOM 1713 C CA A SER A 1 218 ? 37.336 13.910 27.293 0.50 11.41 217 SER A CA 1
ATOM 1714 C CA B SER A 1 218 ? 37.334 13.947 27.294 0.50 10.40 217 SER A CA 1
ATOM 1715 C C . SER A 1 218 ? 38.349 13.789 26.157 1.00 10.62 217 SER A C 1
ATOM 1716 O O . SER A 1 218 ? 39.568 13.970 26.367 1.00 11.51 217 SER A O 1
ATOM 1721 N N . LYS A 1 219 ? 37.889 13.471 24.951 1.00 10.30 218 LYS A N 1
ATOM 1722 C CA . LYS A 1 219 ? 38.841 13.429 23.826 1.00 11.67 218 LYS A CA 1
ATOM 1723 C C . LYS A 1 219 ? 38.786 14.822 23.212 1.00 10.82 218 LYS A C 1
ATOM 1724 O O . LYS A 1 219 ? 38.125 15.042 22.172 1.00 9.91 218 LYS A O 1
ATOM 1730 N N . SER A 1 220 ? 39.446 15.767 23.869 1.00 9.90 219 SER A N 1
ATOM 1731 C CA . SER A 1 220 ? 39.226 17.183 23.556 1.00 10.29 219 SER A CA 1
ATOM 1732 C C . SER A 1 220 ? 40.537 17.952 23.679 1.00 10.05 219 SER A C 1
ATOM 1733 O O . SER A 1 220 ? 41.469 17.513 24.380 1.00 10.21 219 SER A O 1
ATOM 1736 N N . VAL A 1 221 ? 40.635 19.073 22.979 1.00 8.77 220 VAL A N 1
ATOM 1737 C CA . VAL A 1 221 ? 41.716 20.006 23.223 1.00 8.85 220 VAL A CA 1
ATOM 1738 C C . VAL A 1 221 ? 41.122 21.408 23.252 1.00 9.15 220 VAL A C 1
ATOM 1739 O O . VAL A 1 221 ? 40.174 21.729 22.494 1.00 8.27 220 VAL A O 1
ATOM 1743 N N . ARG A 1 222 ? 41.633 22.221 24.167 1.00 8.80 221 ARG A N 1
ATOM 1744 C CA . ARG A 1 222 ? 41.233 23.607 24.256 1.00 8.67 221 ARG A CA 1
ATOM 1745 C C . ARG A 1 222 ? 42.463 24.432 23.937 1.00 8.27 221 ARG A C 1
ATOM 1746 O O . ARG A 1 222 ? 43.536 24.146 24.473 1.00 8.45 221 ARG A O 1
ATOM 1754 N N . ILE A 1 223 ? 42.340 25.398 23.023 1.00 7.56 222 ILE A N 1
ATOM 1755 C CA . ILE A 1 223 ? 43.430 26.309 22.729 1.00 8.65 222 ILE A CA 1
ATOM 1756 C C . ILE A 1 223 ? 42.952 27.752 22.956 1.00 8.94 222 ILE A C 1
ATOM 1757 O O . ILE A 1 223 ? 41.779 28.075 22.714 1.00 8.20 222 ILE A O 1
ATOM 1762 N N . GLU A 1 224 ? 43.823 28.608 23.495 1.00 8.42 223 GLU A N 1
ATOM 1763 C CA . GLU A 1 224 ? 43.427 29.994 23.723 1.00 10.04 223 GLU A CA 1
ATOM 1764 C C . GLU A 1 224 ? 44.599 30.894 23.410 1.00 9.84 223 GLU A C 1
ATOM 1765 O O . GLU A 1 224 ? 45.738 30.473 23.508 1.00 9.49 223 GLU A O 1
ATOM 1771 N N . LEU A 1 225 ? 44.283 32.118 23.020 1.00 10.17 224 LEU A N 1
ATOM 1772 C CA . LEU A 1 225 ? 45.252 33.143 22.674 1.00 10.87 224 LEU A CA 1
ATOM 1773 C C . LEU A 1 225 ? 44.788 34.384 23.417 1.00 11.59 224 LEU A C 1
ATOM 1774 O O . LEU A 1 225 ? 43.645 34.802 23.274 1.00 11.42 224 LEU A O 1
ATOM 1779 N N . HIS A 1 226 ? 45.672 34.974 24.203 1.00 12.05 225 HIS A N 1
ATOM 1780 C CA . HIS A 1 226 ? 45.312 36.078 25.049 1.00 13.09 225 HIS A CA 1
ATOM 1781 C C . HIS A 1 226 ? 46.218 37.262 24.730 1.00 13.79 225 HIS A C 1
ATOM 1782 O O . HIS A 1 226 ? 47.459 37.151 24.747 1.00 12.47 225 HIS A O 1
ATOM 1789 N N . LEU A 1 227 ? 45.589 38.396 24.423 1.00 13.26 226 LEU A N 1
ATOM 1790 C CA . LEU A 1 227 ? 46.347 39.585 24.106 1.00 13.63 226 LEU A CA 1
ATOM 1791 C C . LEU A 1 227 ? 46.977 40.258 25.344 1.00 13.32 226 LEU A C 1
ATOM 1792 O O . LEU A 1 227 ? 47.973 40.961 25.216 1.00 14.03 226 LEU A O 1
ATOM 1797 N N . ASN A 1 228 ? 46.370 40.052 26.504 1.00 11.78 227 ASN A N 1
ATOM 1798 C CA . ASN A 1 228 ? 46.789 40.648 27.780 1.00 12.02 227 ASN A CA 1
ATOM 1799 C C . ASN A 1 228 ? 47.010 42.149 27.739 1.00 11.46 227 ASN A C 1
ATOM 1800 O O . ASN A 1 228 ? 48.086 42.622 28.144 1.00 11.00 227 ASN A O 1
ATOM 1805 N N . PRO A 1 229 ? 45.976 42.903 27.294 1.00 11.65 228 PRO A N 1
ATOM 1806 C CA . PRO A 1 229 ? 46.091 44.356 27.256 1.00 11.58 228 PRO A CA 1
ATOM 1807 C C . PRO A 1 229 ? 46.007 44.796 28.724 1.00 12.25 228 PRO A C 1
ATOM 1808 O O . PRO A 1 229 ? 45.689 43.969 29.584 1.00 11.54 228 PRO A O 1
ATOM 1812 N N . LEU A 1 230 ? 46.337 46.040 29.047 1.00 12.30 229 LEU A N 1
ATOM 1813 C CA . LEU A 1 230 ? 46.314 46.380 30.484 1.00 13.16 229 LEU A CA 1
ATOM 1814 C C . LEU A 1 230 ? 44.927 46.775 30.970 1.00 12.60 229 LEU A C 1
ATOM 1815 O O . LEU A 1 230 ? 44.695 46.840 32.184 1.00 12.58 229 LEU A O 1
ATOM 1820 N N . ILE A 1 231 ? 44.010 46.998 30.028 1.00 12.36 230 ILE A N 1
ATOM 1821 C CA . ILE A 1 231 ? 42.586 47.254 30.328 1.00 13.00 230 ILE A CA 1
ATOM 1822 C C . ILE A 1 231 ? 41.785 46.043 29.853 1.00 12.75 230 ILE A C 1
ATOM 1823 O O . ILE A 1 231 ? 41.880 45.678 28.666 1.00 11.75 230 ILE A O 1
ATOM 1828 N N . ASN A 1 232 ? 40.988 45.438 30.748 1.00 11.72 231 ASN A N 1
ATOM 1829 C CA . ASN A 1 232 ? 40.143 44.308 30.349 1.00 11.74 231 ASN A CA 1
ATOM 1830 C C . ASN A 1 232 ? 38.804 44.804 29.808 1.00 12.35 231 ASN A C 1
ATOM 1831 O O . ASN A 1 232 ? 37.770 44.712 30.488 1.00 12.75 231 ASN A O 1
ATOM 1836 N N . GLU A 1 233 ? 38.831 45.346 28.593 1.00 12.06 232 GLU A N 1
ATOM 1837 C CA . GLU A 1 233 ? 37.647 45.898 27.957 1.00 13.93 232 GLU A CA 1
ATOM 1838 C C . GLU A 1 233 ? 37.490 45.243 26.594 1.00 12.68 232 GLU A C 1
ATOM 1839 O O . GLU A 1 233 ? 38.471 45.143 25.838 1.00 13.05 232 GLU A O 1
ATOM 1845 N N . GLY A 1 234 ? 36.276 44.782 26.296 1.00 11.98 233 GLY A N 1
ATOM 1846 C CA . GLY A 1 234 ? 35.971 44.069 25.054 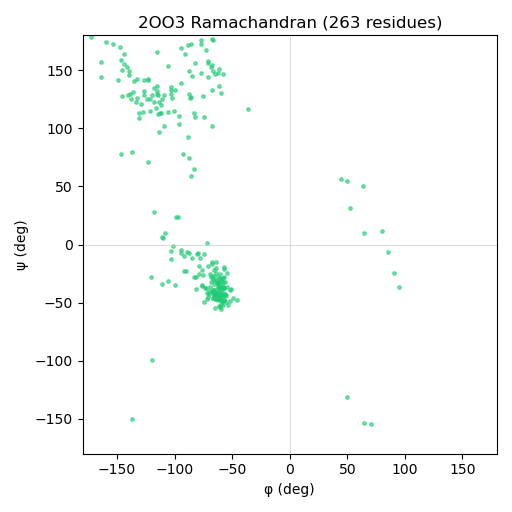1.00 10.68 233 GLY A CA 1
ATOM 1847 C C . GLY A 1 234 ? 36.616 42.689 25.057 1.00 10.53 233 GLY A C 1
ATOM 1848 O O . GLY A 1 234 ? 36.878 42.107 26.115 1.00 8.94 233 GLY A O 1
ATOM 1849 N N . MET A 1 235 ? 36.888 42.157 23.869 1.00 10.33 234 MET A N 1
ATOM 1850 C CA . MET A 1 235 ? 37.428 40.810 23.772 1.00 10.55 234 MET A CA 1
ATOM 1851 C C . MET A 1 235 ? 38.930 40.823 23.983 1.00 10.51 234 MET A C 1
ATOM 1852 O O . MET A 1 235 ? 39.680 41.287 23.122 1.00 12.73 234 MET A O 1
ATOM 1857 N N . THR A 1 236 ? 39.402 40.296 25.103 1.00 9.96 235 THR A N 1
ATOM 1858 C CA . THR A 1 236 ? 40.845 40.386 25.384 1.00 10.37 235 THR A CA 1
ATOM 1859 C C . THR A 1 236 ? 41.578 39.130 24.927 1.00 10.13 235 THR A C 1
ATOM 1860 O O . THR A 1 236 ? 42.818 39.048 24.983 1.00 10.01 235 THR A O 1
ATOM 1864 N N . GLY A 1 237 ? 40.804 38.137 24.502 1.00 9.35 236 GLY A N 1
ATOM 1865 C CA . GLY A 1 237 ? 41.403 36.876 24.061 1.00 8.59 236 GLY A CA 1
ATOM 1866 C C . GLY A 1 237 ? 40.308 36.039 23.481 1.00 8.77 236 GLY A C 1
ATOM 1867 O O . GLY A 1 237 ? 39.131 36.439 23.487 1.00 9.08 236 GLY A O 1
ATOM 1868 N N . CYS A 1 238 ? 40.669 34.854 23.002 1.00 8.55 237 CYS A N 1
ATOM 1869 C CA . CYS A 1 238 ? 39.644 33.953 22.480 1.00 8.58 237 CYS A CA 1
ATOM 1870 C C . CYS A 1 238 ? 40.192 32.538 22.472 1.00 7.69 237 CYS A C 1
ATOM 1871 O O . CYS A 1 238 ? 41.383 32.318 22.750 1.00 7.94 237 CYS A O 1
ATOM 1874 N N . GLY A 1 239 ? 39.352 31.575 22.139 1.00 6.18 238 GLY A N 1
ATOM 1875 C CA . GLY A 1 239 ? 39.827 30.191 22.113 1.00 5.76 238 GLY A CA 1
ATOM 1876 C C . GLY A 1 239 ? 39.050 29.322 21.179 1.00 5.69 238 GLY A C 1
ATOM 1877 O O . GLY A 1 239 ? 38.049 29.774 20.585 1.00 4.77 238 GLY A O 1
ATOM 1878 N N . LEU A 1 240 ? 39.528 28.093 21.004 1.00 5.57 239 LEU A N 1
ATOM 1879 C CA . LEU A 1 240 ? 38.714 27.053 20.329 1.00 6.14 239 LEU A CA 1
ATOM 1880 C C . LEU A 1 240 ? 38.736 25.753 21.127 1.00 5.91 239 LEU A C 1
ATOM 1881 O O . LEU A 1 240 ? 39.738 25.408 21.751 1.00 6.01 239 LEU A O 1
ATOM 1886 N N . TRP A 1 241 ? 37.592 25.082 21.138 1.00 5.10 240 TRP A N 1
ATOM 1887 C CA . TRP A 1 241 ? 37.424 23.810 21.802 1.00 4.94 240 TRP A CA 1
ATOM 1888 C C . TRP A 1 241 ? 37.185 22.776 20.706 1.00 5.25 240 TRP A C 1
ATOM 1889 O O . TRP A 1 241 ? 36.274 22.940 19.891 1.00 4.16 240 TRP A O 1
ATOM 1900 N N . ILE A 1 242 ? 38.026 21.743 20.660 1.00 5.30 241 ILE A N 1
ATOM 1901 C CA . ILE A 1 242 ? 37.941 20.749 19.592 1.00 6.06 241 ILE A CA 1
ATOM 1902 C C . ILE A 1 242 ? 37.710 19.388 20.209 1.00 5.80 241 ILE A C 1
ATOM 1903 O O . ILE A 1 242 ? 38.433 18.993 21.124 1.00 4.86 241 ILE A O 1
ATOM 1908 N N . ILE A 1 243 ? 36.653 18.728 19.759 1.00 7.21 242 ILE A N 1
ATOM 1909 C CA . ILE A 1 243 ? 36.372 17.340 20.117 1.00 7.81 242 ILE A CA 1
ATOM 1910 C C . ILE A 1 243 ? 36.835 16.439 18.979 1.00 8.45 242 ILE A C 1
ATOM 1911 O O . ILE A 1 243 ? 36.563 16.710 17.804 1.00 8.54 242 ILE A O 1
ATOM 1916 N N . ASN A 1 244 ? 37.546 15.382 19.350 1.00 8.08 243 ASN A N 1
ATOM 1917 C CA . ASN A 1 244 ? 38.188 14.465 18.415 1.00 8.98 243 ASN A CA 1
ATOM 1918 C C . ASN A 1 244 ? 39.261 15.149 17.576 1.00 9.14 243 ASN A C 1
ATOM 1919 O O . ASN A 1 244 ? 39.271 15.037 16.348 1.00 9.30 243 ASN A O 1
ATOM 1924 N N . PRO A 1 245 ? 40.180 15.880 18.239 1.00 9.73 244 PRO A N 1
ATOM 1925 C CA . PRO A 1 245 ? 41.159 16.544 17.404 1.00 9.76 244 PRO A CA 1
ATOM 1926 C C . PRO A 1 245 ? 42.104 15.536 16.726 1.00 11.78 244 PRO A C 1
ATOM 1927 O O . PRO A 1 245 ? 42.323 14.421 17.257 1.00 11.97 244 PRO A O 1
ATOM 1931 N N . PRO A 1 246 ? 42.648 15.914 15.556 1.00 13.04 245 PRO A N 1
ATOM 1932 C CA . PRO A 1 246 ? 43.526 15.034 14.802 1.00 14.89 245 PRO A CA 1
ATOM 1933 C C . PRO A 1 246 ? 44.817 14.765 15.511 1.00 16.38 245 PRO A C 1
ATOM 1934 O O . PRO A 1 246 ? 45.297 15.581 16.344 1.00 16.24 245 PRO A O 1
ATOM 1938 N N . TYR A 1 247 ? 45.300 13.561 15.233 1.00 17.53 246 TYR A N 1
ATOM 1939 C CA . TYR A 1 247 ? 46.692 13.195 15.306 1.00 18.54 246 TYR A CA 1
ATOM 1940 C C . TYR A 1 247 ? 47.647 14.311 14.872 1.00 17.49 246 TYR A C 1
ATOM 1941 O O . TYR A 1 247 ? 47.655 14.748 13.690 1.00 18.15 246 TYR A O 1
ATOM 1950 N N . THR A 1 248 ? 48.452 14.737 15.832 1.00 15.54 247 THR A N 1
ATOM 1951 C CA . THR A 1 248 ? 49.521 15.713 15.653 1.00 15.85 247 THR A CA 1
ATOM 1952 C C . THR A 1 248 ? 49.055 17.170 15.764 1.00 14.52 247 THR A C 1
ATOM 1953 O O . THR A 1 248 ? 49.884 18.084 15.764 1.00 13.40 247 THR A O 1
ATOM 1957 N N . PHE A 1 249 ? 47.745 17.394 15.876 1.00 13.58 248 PHE A N 1
ATOM 1958 C CA . PHE A 1 249 ? 47.215 18.764 15.927 1.00 13.01 248 PHE A CA 1
ATOM 1959 C C . PHE A 1 249 ? 47.689 19.559 17.160 1.00 13.25 248 PHE A C 1
ATOM 1960 O O . PHE A 1 249 ? 48.038 20.718 17.026 1.00 12.38 248 PHE A O 1
ATOM 1968 N N . PRO A 1 250 ? 47.644 18.957 18.384 1.00 14.02 249 PRO A N 1
ATOM 1969 C CA . PRO A 1 250 ? 48.190 19.661 19.545 1.00 14.65 249 PRO A CA 1
ATOM 1970 C C . PRO A 1 250 ? 49.595 20.242 19.354 1.00 15.03 249 PRO A C 1
ATOM 1971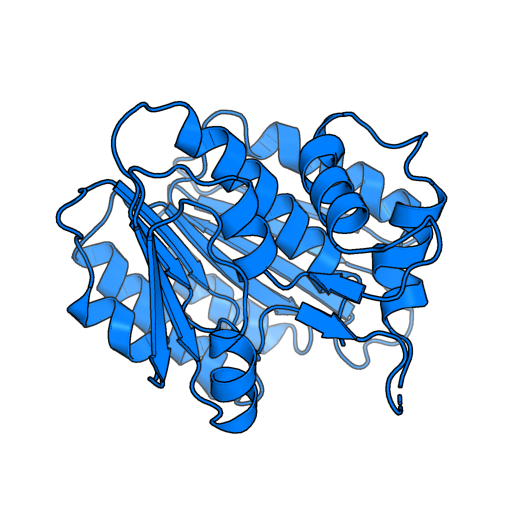 O O . PRO A 1 250 ? 49.801 21.400 19.691 1.00 15.21 249 PRO A O 1
ATOM 1975 N N . SER A 1 251 ? 50.540 19.493 18.787 1.00 15.13 250 SER A N 1
ATOM 1976 C CA . SER A 1 251 ? 51.862 20.054 18.596 1.00 15.41 250 SER A CA 1
ATOM 1977 C C . SER A 1 251 ? 51.940 21.038 17.434 1.00 14.51 250 SER A C 1
ATOM 1978 O O . SER A 1 251 ? 52.674 22.024 17.544 1.00 14.28 250 SER A O 1
ATOM 1981 N N . GLU A 1 252 ? 51.214 20.817 16.339 1.00 12.74 251 GLU A N 1
ATOM 1982 C CA . GLU A 1 252 ? 51.175 21.841 15.294 1.00 12.39 251 GLU A CA 1
ATOM 1983 C C . GLU A 1 252 ? 50.629 23.146 15.837 1.00 12.50 251 GLU A C 1
ATOM 1984 O O . GLU A 1 252 ? 51.190 24.195 15.590 1.00 11.97 251 GLU A O 1
ATOM 1990 N N . ILE A 1 253 ? 49.505 23.084 16.556 1.00 11.99 252 ILE A N 1
ATOM 1991 C CA . ILE A 1 253 ? 48.825 24.307 16.962 1.00 12.99 252 ILE A CA 1
ATOM 1992 C C . ILE A 1 253 ? 49.650 25.123 17.985 1.00 12.90 252 ILE A C 1
ATOM 1993 O O . ILE A 1 253 ? 49.557 26.338 18.024 1.00 12.84 252 ILE A O 1
ATOM 1998 N N . LYS A 1 254 ? 50.492 24.438 18.755 1.00 12.31 253 LYS A N 1
ATOM 1999 C CA . LYS A 1 254 ? 51.457 25.084 19.641 1.00 13.08 253 LYS A CA 1
ATOM 2000 C C . LYS A 1 254 ? 52.453 25.960 18.871 1.00 12.03 253 LYS A C 1
ATOM 2001 O O . LYS A 1 254 ? 52.738 27.081 19.288 1.00 10.59 253 LYS A O 1
ATOM 2007 N N . LEU A 1 255 ? 52.989 25.439 17.765 1.00 10.96 254 LEU A N 1
ATOM 2008 C CA . LEU A 1 255 ? 53.873 26.230 16.902 1.00 11.24 254 LEU A CA 1
ATOM 2009 C C . LEU A 1 255 ? 53.113 27.442 16.365 1.00 10.12 254 LEU A C 1
ATOM 2010 O O . LEU A 1 255 ? 53.643 28.555 16.341 1.00 9.53 254 LEU A O 1
ATOM 2015 N N . VAL A 1 256 ? 51.870 27.233 15.942 1.00 8.26 255 VAL A N 1
ATOM 2016 C CA . VAL A 1 256 ? 51.104 28.342 15.387 1.00 7.48 255 VAL A CA 1
ATOM 2017 C C . VAL A 1 256 ? 50.935 29.429 16.468 1.00 7.20 255 VAL A C 1
ATOM 2018 O O . VAL A 1 256 ? 51.226 30.605 16.234 1.00 6.77 255 VAL A O 1
ATOM 2022 N N . LEU A 1 257 ? 50.443 29.025 17.640 1.00 7.82 256 LEU A N 1
ATOM 2023 C CA . LEU A 1 257 ? 50.170 29.972 18.732 1.00 9.39 256 LEU A CA 1
ATOM 2024 C C . LEU A 1 257 ? 51.430 30.698 19.191 1.00 10.46 256 LEU A C 1
ATOM 2025 O O . LEU A 1 257 ? 51.382 31.906 19.426 1.00 10.22 256 LEU A O 1
ATOM 2030 N N . GLU A 1 258 ? 52.556 29.984 19.308 1.00 11.52 257 GLU A N 1
ATOM 2031 C CA . GLU A 1 258 ? 53.826 30.654 19.632 1.00 12.97 257 GLU A CA 1
ATOM 2032 C C . GLU A 1 258 ? 54.146 31.716 18.611 1.00 12.05 257 GLU A C 1
ATOM 2033 O O . GLU A 1 258 ? 54.527 32.829 18.977 1.00 13.12 257 GLU A O 1
ATOM 2039 N N . THR A 1 259 ? 54.040 31.370 17.321 1.00 10.45 258 THR A N 1
ATOM 2040 C CA . THR A 1 259 ? 54.269 32.357 16.255 1.00 9.44 258 THR A CA 1
ATOM 2041 C C . THR A 1 259 ? 53.353 33.586 16.376 1.00 8.89 258 THR A C 1
ATOM 2042 O O . THR A 1 259 ? 53.817 34.733 16.279 1.00 8.49 258 THR A O 1
ATOM 2046 N N . LEU A 1 260 ? 52.061 33.358 16.581 1.00 8.41 259 LEU A N 1
ATOM 2047 C CA . LEU A 1 260 ? 51.108 34.480 16.692 1.00 8.37 259 LEU A CA 1
ATOM 2048 C C . LEU A 1 260 ? 51.406 35.460 17.862 1.00 8.55 259 LEU A C 1
ATOM 2049 O O . LEU A 1 260 ? 51.202 36.684 17.749 1.00 7.89 259 LEU A O 1
ATOM 2054 N N . THR A 1 261 ? 51.876 34.930 18.986 1.00 9.69 260 THR A N 1
ATOM 2055 C CA . THR A 1 261 ? 52.197 35.789 20.123 1.00 10.24 260 THR A CA 1
ATOM 2056 C C . THR A 1 261 ? 53.401 36.675 19.796 1.00 11.67 260 THR A C 1
ATOM 2057 O O . T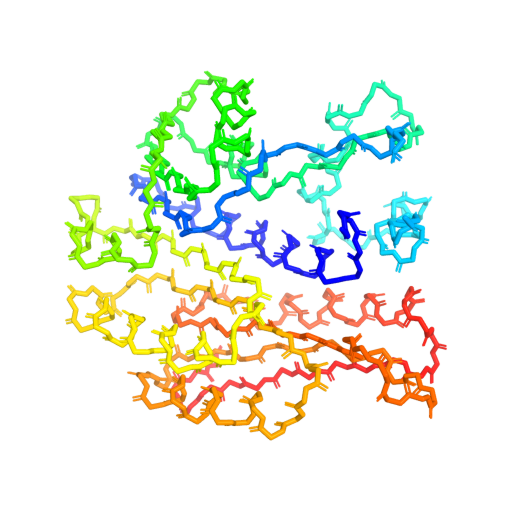HR A 1 261 ? 53.618 37.659 20.494 1.00 13.05 260 THR A O 1
ATOM 2061 N N . THR A 1 262 ? 54.175 36.349 18.756 1.00 11.44 261 THR A N 1
ATOM 2062 C CA . THR A 1 262 ? 55.243 37.264 18.328 1.00 12.98 261 THR A CA 1
ATOM 2063 C C . THR A 1 262 ? 54.697 38.439 17.488 1.00 13.63 261 THR A C 1
ATOM 2064 O O . THR A 1 262 ? 55.376 39.440 17.332 1.00 14.18 261 THR A O 1
ATOM 2068 N N . TYR A 1 263 ? 53.481 38.306 16.949 1.00 13.71 262 TYR A N 1
ATOM 2069 C CA . TYR A 1 263 ? 52.838 39.380 16.178 1.00 14.20 262 TYR A CA 1
ATOM 2070 C C . TYR A 1 263 ? 51.819 40.172 16.995 1.00 13.84 262 TYR A C 1
ATOM 2071 O O . TYR A 1 263 ? 51.674 41.367 16.812 1.00 15.59 262 TYR A O 1
ATOM 2080 N N . PHE A 1 264 ? 51.112 39.521 17.900 1.00 13.48 263 PHE A N 1
ATOM 2081 C CA . PHE A 1 264 ? 50.044 40.200 18.635 1.00 13.83 263 PHE A CA 1
ATOM 2082 C C . PHE A 1 264 ? 50.539 40.599 20.034 1.00 14.51 263 PHE A C 1
ATOM 2083 O O . PHE A 1 264 ? 50.820 39.721 20.856 1.00 13.70 263 PHE A O 1
ATOM 2091 N N . ASN A 1 265 ? 50.624 41.905 20.305 1.00 15.21 264 ASN A N 1
ATOM 2092 C CA . ASN A 1 265 ? 51.152 42.422 21.603 1.00 15.62 264 ASN A CA 1
ATOM 2093 C C . ASN A 1 265 ? 52.428 41.685 22.051 1.00 16.07 264 ASN A C 1
ATOM 2094 O O . ASN A 1 265 ? 52.464 41.108 23.130 1.00 15.88 264 ASN A O 1
ATOM 2099 N N . PRO A 1 266 ? 53.477 41.668 21.213 1.00 16.86 265 PRO A N 1
ATOM 2100 C CA . PRO A 1 266 ? 54.574 40.793 21.608 1.00 18.08 265 PRO A CA 1
ATOM 2101 C C . PRO A 1 266 ? 55.190 41.224 22.921 1.00 19.01 265 PRO A C 1
ATOM 2102 O O . PRO A 1 266 ? 55.188 42.411 23.258 1.00 19.41 265 PRO A O 1
ATOM 2106 N N . GLY A 1 267 ? 55.664 40.246 23.671 1.00 19.98 266 GLY A N 1
ATOM 2107 C CA . GLY A 1 267 ? 56.187 40.509 24.995 1.00 20.33 266 GLY A CA 1
ATOM 2108 C C . GLY A 1 267 ? 55.118 40.403 26.060 1.00 20.16 266 GLY A C 1
ATOM 2109 O O . GLY A 1 267 ? 55.445 40.149 27.230 1.00 21.07 266 GLY A O 1
ATOM 2110 N N . SER A 1 268 ? 53.851 40.586 25.685 1.00 18.22 267 SER A N 1
ATOM 2111 C CA . SER A 1 268 ? 52.765 40.493 26.693 1.00 17.34 267 SER A CA 1
ATOM 2112 C C . SER A 1 268 ? 51.707 39.418 26.410 1.00 15.19 267 SER A C 1
ATOM 2113 O O . SER A 1 268 ? 51.062 38.895 27.331 1.00 15.32 267 SER A O 1
ATOM 2116 N N . SER A 1 269 ? 51.514 39.102 25.138 1.00 13.23 268 SER A N 1
ATOM 2117 C CA . SER A 1 269 ? 50.485 38.134 24.761 1.00 11.56 268 SER A CA 1
ATOM 2118 C C . SER A 1 269 ? 50.915 36.741 25.191 1.00 11.58 268 SER A C 1
ATOM 2119 O O . SER A 1 269 ? 52.116 36.497 25.444 1.00 10.07 268 SER A O 1
ATOM 2122 N N . SER A 1 270 ? 49.939 35.836 25.347 1.00 9.78 269 SER A N 1
ATOM 2123 C CA . SER A 1 270 ? 50.225 34.472 25.815 1.00 9.88 269 SER A CA 1
ATOM 2124 C C . SER A 1 270 ? 49.222 33.534 25.156 1.00 9.53 269 SER A C 1
ATOM 2125 O O . SER A 1 270 ? 48.268 33.996 24.540 1.00 9.72 269 SER A O 1
ATOM 2128 N N . TYR A 1 271 ? 49.448 32.238 25.302 1.00 8.80 270 TYR A N 1
ATOM 2129 C CA . TYR A 1 271 ? 48.555 31.217 24.763 1.00 9.43 270 TYR A CA 1
ATOM 2130 C C . TYR A 1 271 ? 48.558 30.075 25.771 1.00 10.50 270 TYR A C 1
ATOM 2131 O O . TYR A 1 271 ? 49.451 29.975 26.646 1.00 9.04 270 TYR A O 1
ATOM 2140 N N . MET A 1 272 ? 47.573 29.199 25.641 1.00 10.16 271 MET A N 1
ATOM 2141 C CA . MET A 1 272 ? 47.572 27.948 26.361 1.00 10.43 271 MET A CA 1
ATOM 2142 C C . MET A 1 272 ? 46.914 26.865 25.511 1.00 10.11 271 MET A C 1
ATOM 2143 O O . MET A 1 272 ? 46.147 27.146 24.578 1.00 8.85 271 MET A O 1
ATOM 2148 N N . ILE A 1 273 ? 47.224 25.626 25.847 1.00 9.52 272 ILE A N 1
ATOM 2149 C CA . ILE A 1 273 ? 46.711 24.450 25.185 1.00 11.17 272 ILE A CA 1
ATOM 2150 C C . ILE A 1 273 ? 46.472 23.484 26.340 1.00 11.90 272 ILE A C 1
ATOM 2151 O O . ILE A 1 273 ? 47.368 23.293 27.191 1.00 11.00 272 ILE A O 1
ATOM 2156 N N . GLU A 1 274 ? 45.273 22.921 26.400 1.00 11.58 273 GLU A N 1
ATOM 2157 C CA . GLU A 1 274 ? 44.931 21.972 27.441 1.00 13.67 273 GLU A CA 1
ATOM 2158 C C . GLU A 1 274 ? 44.146 20.836 26.820 1.00 14.29 273 GLU A C 1
ATOM 2159 O O . GLU A 1 274 ? 43.130 21.055 26.167 1.00 12.63 273 GLU A O 1
ATOM 2165 N N . SER A 1 275 ? 44.606 19.613 27.027 1.00 14.64 274 SER A N 1
ATOM 2166 C CA . SER A 1 275 ? 43.889 18.506 26.462 1.00 15.65 274 SER A CA 1
ATOM 2167 C C . SER A 1 275 ? 43.117 17.750 27.532 1.00 15.76 274 SER A C 1
ATOM 2168 O O . SER A 1 275 ? 43.484 17.744 28.730 1.00 15.01 274 SER A O 1
ATOM 2171 N N . GLY A 1 276 ? 42.040 17.105 27.097 1.00 15.50 275 GLY A N 1
ATOM 2172 C CA . GLY A 1 276 ? 41.199 16.336 28.001 1.00 15.83 275 GLY A CA 1
ATOM 2173 C C . GLY A 1 276 ? 41.895 15.118 28.559 1.00 16.55 275 GLY A C 1
ATOM 2174 O O . GLY A 1 276 ? 43.020 14.777 28.162 1.00 15.91 275 GLY A O 1
ATOM 2175 N N . SER A 1 277 ? 41.205 14.415 29.450 1.00 17.17 276 SER A N 1
ATOM 2176 C CA . SER A 1 277 ? 41.829 13.296 30.153 1.00 17.38 276 SER A CA 1
ATOM 2177 C C . SER A 1 277 ? 42.159 12.128 29.245 1.00 18.00 276 SER A C 1
ATOM 2178 O O . SER A 1 277 ? 42.938 11.245 29.624 1.00 17.29 276 SER A O 1
ATOM 2181 N N . LYS A 1 278 ? 41.575 12.133 28.044 1.00 17.49 277 LYS A N 1
ATOM 2182 C CA . LYS A 1 278 ? 41.740 11.034 27.112 1.00 18.65 277 LYS A CA 1
ATOM 2183 C C . LYS A 1 278 ? 42.434 11.493 25.824 1.00 18.86 277 LYS A C 1
ATOM 2184 O O . LYS A 1 278 ? 42.248 10.893 24.757 1.00 19.56 277 LYS A O 1
ATOM 2190 N N . LEU A 1 279 ? 43.251 12.536 25.932 1.00 19.61 278 LEU A N 1
ATOM 2191 C CA . LEU A 1 279 ? 43.884 13.110 24.735 1.00 21.11 278 LEU A CA 1
ATOM 2192 C C . LEU A 1 279 ? 45.354 13.443 24.918 1.00 22.48 278 LEU A C 1
ATOM 2193 O O . LEU A 1 279 ? 45.765 14.079 25.916 1.00 23.04 278 LEU A O 1
ATOM 2198 N N . CYS A 1 280 ? 46.126 12.983 23.937 1.00 24.56 279 CYS A N 1
ATOM 2199 C CA . CYS A 1 280 ? 47.553 13.250 23.764 1.00 26.47 279 CYS A CA 1
ATOM 2200 C C . CYS A 1 280 ? 47.985 12.760 22.360 1.00 27.45 279 CYS A C 1
ATOM 2201 O O . CYS A 1 280 ? 48.024 13.508 21.377 1.00 29.53 279 CYS A O 1
#

Secondary structure (DSSP, 8-state):
-TTSHHHHHHHHHHHHHHHHHTTSSS--EEEES--TTSEEETT----GGGGTHHHHHHTGGGS-GGGHHHHHHHHHHSSSSS--EEE-HHHHHHHHS-TTSEEEEE--SHHHHHHHTTS--TTS-EEEE-S-HHHHHHHH-S-TTS-EEEEE-----STTHHHHHHHHHHHHHHH-TTSEEEEEEEESSHHHHHHHHHHHHHH-SSEEEEEEE---SS--S--EEEEEEES--TTHHHHHHHHHHHHHHHSSTTT-EEEEEE-TT--